Protein AF-A0A3P1SDM5-F1 (afdb_monomer)

Secondary structure (DSSP, 8-state):
-------HHHHHHHHHHHHHHHHHHH-TTS-GGG--HHHHHHHHT--HHHHHHH-SSHHHHHHHHHHHHHTTTT---SHHHHHHHHHHHHHHHGGGTTSHHHHHHHHHHHHHHHHHHHHHHHHH-HHHHHHHHHHHHGGG-S-HHHHHHHHHHHHHHHHHHHHHHHHHHHHHHHHHTEEEPTT--HHHHHHHHHHHHHHHHHHHHHHTTTS-TT--PEEE--TT-SS-EEE-HHHHHHHHHHHHSEEE-TT----HHHHHHHHHHHHHHHHHHTT--

Mean predicted aligned error: 7.25 Å

Radius of gyration: 22.57 Å; Cα contacts (8 Å, |Δi|>4): 261; chains: 1; bounding box: 50×49×62 Å

Foldseek 3Di:
DPDPDQDLVLVLVLLLVLLVVVCQVVFVVPDSVPRDSVVSCVNSVHDPVSSCVSPVDPVVNVLSNLLVLLLLPVLDDQLQVLLVVLLVVLVVLLVVLQDPQSLQQSVLVSLLSRLVSNLCSLLPPSSNVNNLVCVVCLVVDPDPVSSVSSVVSNVVNLLVQLLVQLVVLVVVCVLSQKAFDPPQHDSVSSSVLSNVLSVLSSVLSVCCVPDPLQPFWDFDQPDSHPDTDTDRNSSVVSSVSSVNGMDHNPPDDDDSVSSVVSSVVSVVSNVVVVVVD

pLDDT: mean 84.89, std 12.74, range [33.53, 97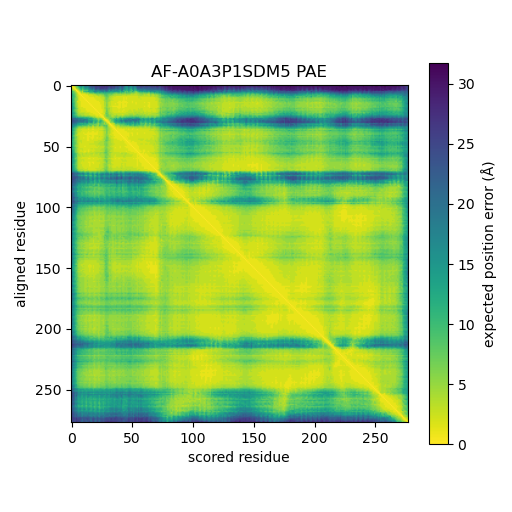.94]

InterPro domains:
  IPR001647 DNA-binding HTH domain, TetR-type [PS50977] (9-73)
  IPR009057 Homedomain-like superfamily [SSF46689] (3-66)

Structure (mmCIF, N/CA/C/O backbone):
data_AF-A0A3P1SDM5-F1
#
_entry.id   AF-A0A3P1SDM5-F1
#
loop_
_atom_site.group_PDB
_atom_site.id
_atom_site.type_symbol
_atom_site.label_atom_id
_atom_site.label_alt_id
_atom_site.label_comp_id
_atom_site.label_asym_id
_atom_site.label_entity_id
_atom_site.label_seq_id
_atom_site.pdbx_PDB_ins_code
_atom_site.Cartn_x
_atom_site.Cartn_y
_atom_site.Cartn_z
_atom_site.occupancy
_atom_site.B_iso_or_equiv
_atom_site.auth_seq_id
_atom_site.auth_comp_id
_atom_site.auth_asym_id
_atom_site.auth_atom_id
_atom_site.pdbx_PDB_model_num
ATOM 1 N N . MET A 1 1 ? 27.916 -29.324 -22.693 1.00 36.59 1 MET A N 1
ATOM 2 C CA . MET A 1 1 ? 26.477 -29.186 -22.376 1.00 36.59 1 MET A CA 1
ATOM 3 C C . MET A 1 1 ? 25.819 -28.360 -23.477 1.00 36.59 1 MET A C 1
ATOM 5 O O . MET A 1 1 ? 26.274 -27.237 -23.680 1.00 36.59 1 MET A O 1
ATOM 9 N N . PRO A 1 2 ? 24.839 -28.876 -24.241 1.00 40.41 2 PRO A N 1
ATOM 10 C CA . PRO A 1 2 ? 24.161 -28.087 -25.268 1.00 40.41 2 PRO A CA 1
ATOM 11 C C . PRO A 1 2 ? 23.313 -27.002 -24.593 1.00 40.41 2 PRO A C 1
ATOM 13 O O . PRO A 1 2 ? 22.484 -27.295 -23.736 1.00 40.41 2 PRO A O 1
ATOM 16 N N . ARG A 1 3 ? 23.560 -25.741 -24.949 1.00 47.59 3 ARG A N 1
ATOM 17 C CA . ARG A 1 3 ? 22.886 -24.564 -24.390 1.00 47.59 3 ARG A CA 1
ATOM 18 C C . ARG A 1 3 ? 21.412 -24.574 -24.822 1.00 47.59 3 ARG A C 1
ATOM 20 O O . ARG A 1 3 ? 21.120 -24.423 -26.006 1.00 47.59 3 ARG A O 1
ATOM 27 N N . GLN A 1 4 ? 20.503 -24.789 -23.869 1.00 52.44 4 GLN A N 1
ATOM 28 C CA . GLN A 1 4 ? 19.054 -24.823 -24.087 1.00 52.44 4 GLN A CA 1
ATOM 29 C C . GLN A 1 4 ? 18.595 -23.538 -24.796 1.00 52.44 4 GLN A C 1
ATOM 31 O O . GLN A 1 4 ? 18.988 -22.430 -24.422 1.00 52.44 4 GLN A O 1
ATOM 36 N N . ARG A 1 5 ? 17.810 -23.685 -25.871 1.00 60.91 5 ARG A N 1
ATOM 37 C CA . ARG A 1 5 ? 17.348 -22.565 -26.700 1.00 60.91 5 ARG A CA 1
ATOM 38 C C . ARG A 1 5 ? 16.298 -21.778 -25.913 1.00 60.91 5 ARG A C 1
ATOM 40 O O . ARG A 1 5 ? 15.148 -22.191 -25.830 1.00 60.91 5 ARG A O 1
ATOM 47 N N . ILE A 1 6 ? 16.730 -20.676 -25.307 1.00 70.88 6 ILE A N 1
ATOM 48 C CA . ILE A 1 6 ? 15.868 -19.705 -24.626 1.00 70.88 6 ILE A CA 1
ATOM 49 C C . ILE A 1 6 ? 14.792 -19.231 -25.621 1.00 70.88 6 ILE A C 1
ATOM 51 O O . ILE A 1 6 ? 15.125 -18.858 -26.750 1.00 70.88 6 ILE A O 1
ATOM 55 N N . ASN A 1 7 ? 13.516 -19.305 -25.229 1.00 82.94 7 ASN A N 1
ATOM 56 C CA . ASN A 1 7 ? 12.401 -18.826 -26.051 1.00 82.94 7 ASN A CA 1
ATOM 57 C C . ASN A 1 7 ? 12.262 -17.292 -25.948 1.00 82.94 7 ASN A C 1
ATOM 59 O O . ASN A 1 7 ? 12.924 -16.649 -25.131 1.00 82.94 7 ASN A O 1
ATOM 63 N N . ASP A 1 8 ? 11.430 -16.687 -26.795 1.00 82.94 8 ASP A N 1
ATOM 64 C CA . ASP A 1 8 ? 11.323 -15.221 -26.859 1.00 82.94 8 ASP A CA 1
ATOM 65 C C . ASP A 1 8 ? 10.763 -14.609 -25.567 1.00 82.94 8 ASP A C 1
ATOM 67 O O . ASP A 1 8 ? 11.255 -13.573 -25.131 1.00 82.94 8 ASP A O 1
ATOM 71 N N . ARG A 1 9 ? 9.833 -15.292 -24.888 1.00 85.88 9 ARG A N 1
ATOM 72 C CA . ARG A 1 9 ? 9.265 -14.845 -23.605 1.00 85.88 9 ARG A CA 1
ATOM 73 C C . ARG A 1 9 ? 10.291 -14.855 -22.469 1.00 85.88 9 ARG A C 1
ATOM 75 O O . ARG A 1 9 ? 10.329 -13.943 -21.655 1.00 85.88 9 ARG A O 1
ATOM 82 N N . GLU A 1 10 ? 11.134 -15.877 -22.425 1.00 88.56 10 GLU A N 1
ATOM 83 C CA . GLU A 1 10 ? 12.222 -15.986 -21.453 1.00 88.56 10 GLU A CA 1
ATOM 84 C C . GLU A 1 10 ? 13.333 -14.970 -21.755 1.00 88.56 10 GLU A C 1
ATOM 86 O O . GLU A 1 10 ? 13.923 -14.402 -20.839 1.00 88.56 10 GLU A O 1
ATOM 91 N N . THR A 1 11 ? 13.597 -14.690 -23.038 1.00 90.94 11 THR A N 1
ATOM 92 C CA . THR A 1 11 ? 14.500 -13.596 -23.436 1.00 90.94 11 THR A CA 1
ATOM 93 C C . THR A 1 11 ? 13.953 -12.259 -22.950 1.00 90.94 11 THR A C 1
ATOM 95 O O . THR A 1 11 ? 14.703 -11.464 -22.390 1.00 90.94 11 THR A O 1
ATOM 98 N N . GLU A 1 12 ? 12.651 -12.037 -23.140 1.00 91.69 12 GLU A N 1
ATOM 99 C CA . GLU A 1 12 ? 11.960 -10.829 -22.712 1.00 91.69 12 GLU A CA 1
ATOM 100 C C . GLU A 1 12 ? 12.064 -10.618 -21.206 1.00 91.69 12 GLU A C 1
ATOM 102 O O . GLU A 1 12 ? 12.585 -9.595 -20.764 1.00 91.69 12 GLU A O 1
ATOM 107 N N . ARG A 1 13 ? 11.673 -11.629 -20.425 1.00 91.56 13 ARG A N 1
ATOM 108 C CA . ARG A 1 13 ? 11.687 -11.544 -18.966 1.00 91.56 13 ARG A CA 1
ATOM 109 C C . ARG A 1 13 ? 13.083 -11.260 -18.412 1.00 91.56 13 ARG A C 1
ATOM 111 O O . ARG A 1 13 ? 13.247 -10.303 -17.667 1.00 91.56 13 ARG A O 1
ATOM 118 N N . ARG A 1 14 ? 14.103 -12.013 -18.843 1.00 93.06 14 ARG A N 1
ATOM 119 C CA . ARG A 1 14 ? 15.490 -11.821 -18.371 1.00 93.06 14 ARG A CA 1
ATOM 120 C C . ARG A 1 14 ? 16.046 -10.439 -18.681 1.00 93.06 14 ARG A C 1
ATOM 122 O O . ARG A 1 14 ? 16.818 -9.897 -17.899 1.00 93.06 14 ARG A O 1
ATOM 129 N N . MET A 1 15 ? 15.708 -9.899 -19.846 1.00 94.38 15 MET A N 1
ATOM 130 C CA . MET A 1 15 ? 16.168 -8.579 -20.268 1.00 94.38 15 MET A CA 1
ATOM 131 C C . MET A 1 15 ? 15.490 -7.464 -19.471 1.00 94.38 15 MET A C 1
ATOM 133 O O . MET A 1 15 ? 16.171 -6.524 -19.068 1.00 94.38 15 MET A O 1
ATOM 137 N N . LEU A 1 16 ? 14.184 -7.575 -19.212 1.00 91.81 16 LEU A N 1
ATOM 138 C CA . LEU A 1 16 ? 13.457 -6.614 -18.380 1.00 91.81 16 LEU A CA 1
ATOM 139 C C . LEU A 1 16 ? 13.929 -6.665 -16.920 1.00 91.81 16 LEU A C 1
ATOM 141 O O . LEU A 1 16 ? 14.248 -5.617 -16.362 1.00 91.81 16 LEU A O 1
ATOM 145 N N . ASP A 1 17 ? 14.078 -7.861 -16.343 1.00 89.38 17 ASP A N 1
ATOM 146 C CA . ASP A 1 17 ? 14.594 -8.041 -14.978 1.00 89.38 17 ASP A CA 1
ATOM 147 C C . ASP A 1 17 ? 15.995 -7.424 -14.832 1.00 89.38 17 ASP A C 1
ATOM 149 O O . ASP A 1 17 ? 16.222 -6.588 -13.958 1.00 89.38 17 ASP A O 1
ATOM 153 N N . ALA A 1 18 ? 16.909 -7.725 -15.761 1.00 91.62 18 ALA A N 1
ATOM 154 C CA . ALA A 1 18 ? 18.258 -7.163 -15.749 1.00 91.62 18 ALA A CA 1
ATOM 155 C C . ALA A 1 18 ? 18.275 -5.630 -15.900 1.00 91.62 18 ALA A C 1
ATOM 157 O O . ALA A 1 18 ? 19.112 -4.958 -15.298 1.00 91.62 18 ALA A O 1
ATOM 158 N N . ALA A 1 19 ? 17.378 -5.055 -16.706 1.00 89.19 19 ALA A N 1
ATOM 159 C CA . ALA A 1 19 ? 17.282 -3.604 -16.848 1.00 89.19 19 ALA A CA 1
ATOM 160 C C . ALA A 1 19 ? 16.773 -2.931 -15.569 1.00 89.19 19 ALA A C 1
ATOM 162 O O . ALA A 1 19 ? 17.289 -1.881 -15.186 1.00 89.19 19 ALA A O 1
ATOM 163 N N . ILE A 1 20 ? 15.800 -3.545 -14.896 1.00 84.62 20 ILE A N 1
ATOM 164 C CA . ILE A 1 20 ? 15.254 -3.060 -13.626 1.00 84.62 20 ILE A CA 1
ATOM 165 C C . ILE A 1 20 ? 16.306 -3.138 -12.520 1.00 84.62 20 ILE A C 1
ATOM 167 O O . ILE A 1 20 ? 16.457 -2.176 -11.770 1.00 84.62 20 ILE A O 1
ATOM 171 N N . GLU A 1 21 ? 17.072 -4.227 -12.444 1.00 84.94 21 GLU A N 1
ATOM 172 C CA . GLU A 1 21 ? 18.201 -4.359 -11.514 1.00 84.94 21 GLU A CA 1
ATOM 173 C C . GLU A 1 21 ? 19.244 -3.257 -11.738 1.00 84.94 21 GLU A C 1
ATOM 175 O O . GLU A 1 21 ? 19.643 -2.574 -10.796 1.00 84.94 21 GLU A O 1
ATOM 180 N N . ILE A 1 22 ? 19.638 -3.012 -12.993 1.00 85.88 22 ILE A N 1
ATOM 181 C CA . ILE A 1 22 ? 20.589 -1.942 -13.333 1.00 85.88 22 ILE A CA 1
ATOM 182 C C . ILE A 1 22 ? 20.034 -0.563 -12.944 1.00 85.88 22 ILE A C 1
ATOM 184 O O . ILE A 1 22 ? 20.773 0.280 -12.430 1.00 85.88 22 ILE A O 1
ATOM 188 N N . ALA A 1 23 ? 18.741 -0.317 -13.169 1.00 79.25 23 ALA A N 1
ATOM 189 C CA . ALA A 1 23 ? 18.092 0.937 -12.790 1.00 79.25 23 ALA A CA 1
ATOM 190 C C . ALA A 1 23 ? 18.041 1.129 -11.263 1.00 79.25 23 ALA A C 1
ATOM 192 O O . ALA A 1 23 ? 18.238 2.239 -10.769 1.00 79.25 23 ALA A O 1
ATOM 193 N N . GLN A 1 24 ? 17.838 0.047 -10.506 1.00 76.00 24 GLN A N 1
ATOM 194 C CA . GLN A 1 24 ? 17.886 0.057 -9.043 1.00 76.00 24 GLN A CA 1
ATOM 195 C C . GLN A 1 24 ? 19.300 0.336 -8.520 1.00 76.00 24 GLN A C 1
ATOM 197 O O . GLN A 1 24 ? 19.454 1.187 -7.646 1.00 76.00 24 GLN A O 1
ATOM 202 N N . GLU A 1 25 ? 20.328 -0.316 -9.080 1.00 78.06 25 GLU A N 1
ATOM 203 C CA . GLU A 1 25 ? 21.742 -0.121 -8.707 1.00 78.06 25 GLU A CA 1
ATOM 204 C C . GLU A 1 25 ? 22.201 1.334 -8.886 1.00 78.06 25 GLU A C 1
ATOM 206 O O . GLU A 1 25 ? 23.003 1.840 -8.102 1.00 78.06 25 GLU A O 1
ATOM 211 N N . ARG A 1 26 ? 21.702 2.014 -9.924 1.00 75.94 26 ARG A N 1
ATOM 212 C CA . ARG A 1 26 ? 22.113 3.383 -10.286 1.00 75.94 26 ARG A CA 1
ATOM 213 C C . ARG A 1 26 ? 21.209 4.472 -9.710 1.00 75.94 26 ARG A C 1
ATOM 215 O O . ARG A 1 26 ? 21.523 5.651 -9.848 1.00 75.94 26 ARG A O 1
ATOM 222 N N . GLY A 1 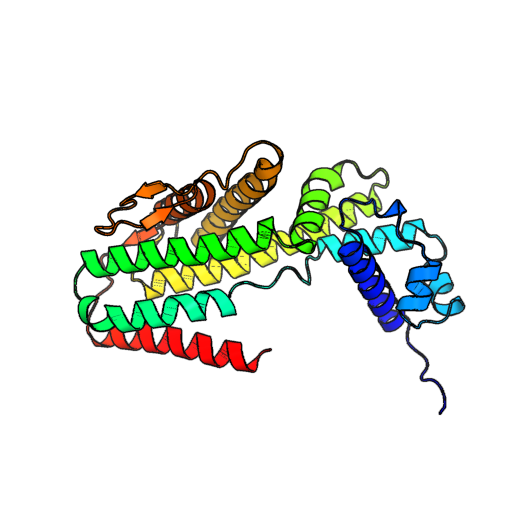27 ? 20.114 4.077 -9.061 1.00 65.44 27 GLY A N 1
ATOM 223 C CA . GLY A 1 27 ? 19.033 4.962 -8.656 1.00 65.44 27 GLY A CA 1
ATOM 224 C C . GLY A 1 27 ? 18.181 5.383 -9.855 1.00 65.44 27 GLY A C 1
ATOM 225 O O . GLY A 1 27 ? 18.671 5.994 -10.799 1.00 65.44 27 GLY A O 1
ATOM 226 N N . PHE A 1 28 ? 16.873 5.132 -9.785 1.00 61.53 28 PHE A N 1
ATOM 227 C CA . PHE A 1 28 ? 15.910 5.459 -10.849 1.00 61.53 28 PHE A CA 1
ATOM 228 C C . PHE A 1 28 ? 15.842 6.945 -11.240 1.00 61.53 28 PHE A C 1
ATOM 230 O O . PHE A 1 28 ? 15.263 7.281 -12.268 1.00 61.53 28 PHE A O 1
ATOM 237 N N . GLN A 1 29 ? 16.415 7.838 -10.428 1.00 52.84 29 GLN A N 1
ATOM 238 C CA . GLN A 1 29 ? 16.545 9.259 -10.760 1.00 52.84 29 GLN A CA 1
ATOM 239 C C . GLN A 1 29 ? 17.565 9.512 -11.881 1.00 52.84 29 GLN A C 1
ATOM 241 O O . GLN A 1 29 ? 17.456 10.513 -12.587 1.00 52.84 29 GLN A O 1
ATOM 246 N N . ALA A 1 30 ? 18.530 8.608 -12.082 1.00 49.88 30 ALA A N 1
ATOM 247 C CA . ALA A 1 30 ? 19.324 8.584 -13.297 1.00 49.88 30 ALA A CA 1
ATOM 248 C C . ALA A 1 30 ? 18.428 8.038 -14.418 1.00 49.88 30 ALA A C 1
ATOM 250 O O . ALA A 1 30 ? 18.066 6.864 -14.407 1.00 49.88 30 ALA A O 1
ATOM 251 N N . SER A 1 31 ? 18.024 8.920 -15.337 1.00 56.28 31 SER A N 1
ATOM 252 C CA . SER A 1 31 ? 17.134 8.634 -16.472 1.00 56.28 31 SER A CA 1
ATOM 253 C C . SER A 1 31 ? 17.392 7.256 -17.103 1.00 56.28 31 SER A C 1
ATOM 255 O O . SER A 1 31 ? 18.543 6.829 -17.235 1.00 56.28 31 SER A O 1
ATOM 257 N N . LEU A 1 32 ? 16.330 6.587 -17.576 1.00 64.81 32 LEU A N 1
ATOM 258 C CA . LEU A 1 32 ? 16.411 5.357 -18.385 1.00 64.81 32 LEU A CA 1
ATOM 259 C C . LEU A 1 32 ? 17.384 5.494 -19.577 1.00 64.81 32 LEU A C 1
ATOM 261 O O . LEU A 1 32 ? 17.910 4.496 -20.071 1.00 64.81 32 LEU A O 1
ATOM 265 N N . GLU A 1 33 ? 17.694 6.726 -19.991 1.00 62.28 33 GLU A N 1
ATOM 266 C CA . GLU A 1 33 ? 18.767 7.077 -20.930 1.00 62.28 33 GLU A CA 1
ATOM 267 C C . GLU A 1 33 ? 20.132 6.454 -20.578 1.00 62.28 33 GLU A C 1
ATOM 269 O O . GLU A 1 33 ? 20.901 6.102 -21.478 1.00 62.28 33 GLU A O 1
ATOM 274 N N . GLY A 1 34 ? 20.418 6.254 -19.287 1.00 67.56 34 GLY A N 1
ATOM 275 C CA . GLY A 1 34 ? 21.647 5.640 -18.782 1.00 67.56 34 GLY A CA 1
ATOM 276 C C . GLY A 1 34 ? 21.698 4.112 -18.891 1.00 67.56 34 GLY A C 1
ATOM 277 O O . GLY A 1 34 ? 22.760 3.524 -18.668 1.00 67.56 34 GLY A O 1
ATOM 278 N N . ILE A 1 35 ? 20.590 3.446 -19.236 1.00 81.88 35 ILE A N 1
ATOM 279 C CA . ILE A 1 35 ? 20.571 1.994 -19.458 1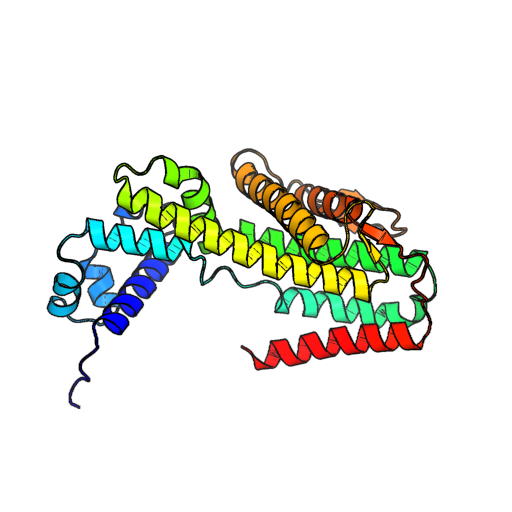.00 81.88 35 ILE A CA 1
ATOM 280 C C . ILE A 1 35 ? 21.117 1.706 -20.858 1.00 81.88 35 ILE A C 1
ATOM 282 O O . ILE A 1 35 ? 20.529 2.080 -21.875 1.00 81.88 35 ILE A O 1
ATOM 286 N N . VAL A 1 36 ? 22.255 1.019 -20.927 1.00 88.31 36 VAL A N 1
ATOM 287 C CA . VAL A 1 36 ? 22.891 0.645 -22.194 1.00 88.31 36 VAL A CA 1
ATOM 288 C C . VAL A 1 36 ? 22.383 -0.732 -22.622 1.00 88.31 36 VAL A C 1
ATOM 290 O O . VAL A 1 36 ? 22.604 -1.714 -21.921 1.00 88.31 36 VAL A O 1
ATOM 293 N N . PHE A 1 37 ? 21.735 -0.829 -23.788 1.00 90.94 37 PHE A N 1
ATOM 294 C CA . PHE A 1 37 ? 21.109 -2.073 -24.270 1.00 90.94 37 PHE A CA 1
ATOM 295 C C . PHE A 1 37 ? 22.063 -3.280 -24.243 1.00 90.94 37 PHE A C 1
ATOM 297 O O . PHE A 1 37 ? 21.740 -4.327 -23.689 1.00 90.94 37 PHE A O 1
ATOM 304 N N . ASP A 1 38 ? 23.281 -3.112 -24.760 1.00 91.81 38 ASP A N 1
ATOM 305 C CA . ASP A 1 38 ? 24.304 -4.163 -24.786 1.00 91.81 38 ASP A CA 1
ATOM 306 C C . ASP A 1 38 ? 24.789 -4.586 -23.387 1.00 91.81 38 ASP A C 1
ATOM 308 O O . ASP A 1 38 ? 25.178 -5.741 -23.183 1.00 91.81 38 ASP A O 1
ATOM 312 N N . GLU A 1 39 ? 24.755 -3.677 -22.409 1.00 93.00 39 GLU A N 1
ATOM 313 C CA . GLU A 1 39 ? 25.045 -4.013 -21.017 1.00 93.00 39 GLU A CA 1
ATOM 314 C C . GLU A 1 39 ? 23.955 -4.921 -20.445 1.00 93.00 39 GLU A C 1
ATOM 316 O O . GLU A 1 39 ? 24.278 -5.935 -19.820 1.00 93.00 39 GLU A O 1
ATOM 321 N N . VAL A 1 40 ? 22.685 -4.601 -20.717 1.00 93.75 40 VAL A N 1
ATOM 322 C CA . VAL A 1 40 ? 21.549 -5.435 -20.313 1.00 93.75 40 VAL A CA 1
ATOM 323 C C . VAL A 1 40 ? 21.644 -6.813 -20.959 1.00 93.75 40 VAL A C 1
ATOM 325 O O . VAL A 1 40 ? 21.524 -7.810 -20.256 1.00 93.75 40 VAL A O 1
ATOM 328 N N . VAL A 1 41 ? 21.959 -6.902 -22.259 1.00 94.00 41 VAL A N 1
ATOM 329 C CA . VAL A 1 41 ? 22.155 -8.190 -22.955 1.00 94.00 41 VAL A CA 1
ATOM 330 C C . VAL A 1 41 ? 23.193 -9.058 -22.245 1.00 94.00 41 VAL A C 1
ATOM 332 O O . VAL A 1 41 ? 22.967 -10.252 -22.027 1.00 94.00 41 VAL A O 1
ATOM 335 N N . ARG A 1 42 ? 24.325 -8.460 -21.854 1.00 94.19 42 ARG A N 1
ATOM 336 C CA . ARG A 1 42 ? 25.382 -9.157 -21.114 1.00 94.19 42 ARG A CA 1
ATOM 337 C C . ARG A 1 42 ? 24.895 -9.607 -19.734 1.00 94.19 42 ARG A C 1
ATOM 339 O O . ARG A 1 42 ? 25.166 -10.744 -19.359 1.00 94.19 42 ARG A O 1
ATOM 346 N N . ARG A 1 43 ? 24.193 -8.739 -18.998 1.00 94.38 43 ARG A N 1
ATOM 347 C CA . ARG A 1 43 ? 23.665 -9.022 -17.652 1.00 94.38 43 ARG A CA 1
ATOM 348 C C . ARG A 1 43 ? 22.606 -10.130 -17.677 1.00 94.38 43 ARG A C 1
ATOM 350 O O . ARG A 1 43 ? 22.708 -11.079 -16.912 1.00 94.38 43 ARG A O 1
ATOM 357 N N . ALA A 1 44 ? 21.669 -10.061 -18.617 1.00 94.19 44 ALA A N 1
ATOM 358 C CA . ALA A 1 44 ? 20.594 -11.032 -18.815 1.00 94.19 44 ALA A CA 1
ATOM 359 C C . ALA A 1 44 ? 21.088 -12.409 -19.309 1.00 94.19 44 ALA A C 1
ATOM 361 O O . ALA A 1 44 ? 20.333 -13.386 -19.328 1.00 94.19 44 ALA A O 1
ATOM 362 N N . GLY A 1 45 ? 22.344 -12.507 -19.764 1.00 93.69 45 GLY A N 1
ATOM 363 C CA . GLY A 1 45 ? 22.937 -13.749 -20.270 1.00 93.69 45 GLY A CA 1
ATOM 364 C C . GLY A 1 45 ? 22.326 -14.249 -21.587 1.00 93.69 45 GLY A C 1
ATOM 365 O O . GLY A 1 45 ? 22.518 -15.413 -21.967 1.00 93.69 45 GLY A O 1
ATOM 366 N N . VAL A 1 46 ? 21.590 -13.394 -22.303 1.00 94.06 46 VAL A N 1
ATOM 367 C CA . VAL A 1 46 ? 20.918 -13.734 -23.566 1.00 94.06 46 VAL A CA 1
ATOM 368 C C . VAL A 1 46 ? 21.838 -13.505 -24.770 1.00 94.06 46 VAL A C 1
ATOM 370 O O . VAL A 1 46 ? 22.875 -12.852 -24.678 1.00 94.06 46 VAL A O 1
ATOM 373 N N . SER A 1 47 ? 21.496 -14.083 -25.926 1.00 92.69 47 SER A N 1
ATOM 374 C CA . SER A 1 47 ? 22.263 -13.825 -27.153 1.00 92.69 47 SER A CA 1
ATOM 375 C C . SER A 1 47 ? 21.894 -12.459 -27.740 1.00 92.69 47 SER A C 1
ATOM 377 O O . SER A 1 47 ? 20.714 -12.106 -27.762 1.00 92.69 47 SER A O 1
ATOM 379 N N . ARG A 1 48 ? 22.878 -11.722 -28.282 1.00 92.69 48 ARG A N 1
ATOM 380 C CA . ARG A 1 48 ? 22.623 -10.464 -29.011 1.00 92.69 48 ARG A CA 1
ATOM 381 C C . ARG A 1 48 ? 21.592 -10.662 -30.121 1.00 92.69 48 ARG A C 1
ATOM 383 O O . ARG A 1 48 ? 20.661 -9.879 -30.230 1.00 92.69 48 ARG A O 1
ATOM 390 N N . THR A 1 49 ? 21.703 -11.740 -30.897 1.00 92.00 49 THR A N 1
ATOM 391 C CA . THR A 1 49 ? 20.758 -12.046 -31.982 1.00 92.00 49 THR A CA 1
ATOM 392 C C . THR A 1 49 ? 19.322 -12.200 -31.480 1.00 92.00 49 THR A C 1
ATOM 394 O O . THR A 1 49 ? 18.408 -11.676 -32.106 1.00 92.00 49 THR A O 1
ATOM 397 N N . SER A 1 50 ? 19.106 -12.877 -30.347 1.00 91.06 50 SER A N 1
ATOM 398 C CA . SER A 1 50 ? 17.772 -12.992 -29.736 1.00 91.06 50 SER A CA 1
ATOM 399 C C . SER A 1 50 ? 17.249 -11.634 -29.261 1.00 91.06 50 SER A C 1
ATOM 401 O O . SER A 1 50 ? 16.088 -11.318 -29.504 1.00 91.06 50 SER A O 1
ATOM 403 N N . ALA A 1 51 ? 18.105 -10.824 -28.630 1.00 92.25 51 ALA A N 1
ATOM 404 C CA . ALA A 1 51 ? 17.734 -9.506 -28.119 1.00 92.25 51 ALA A CA 1
ATOM 405 C C . ALA A 1 51 ? 17.361 -8.527 -29.247 1.00 92.25 51 ALA A C 1
ATOM 407 O O . ALA A 1 51 ? 16.266 -7.977 -29.224 1.00 92.25 51 ALA A O 1
ATOM 408 N N . TYR A 1 52 ? 18.204 -8.379 -30.276 1.00 93.12 52 TYR A N 1
ATOM 409 C CA . TYR A 1 52 ? 17.923 -7.506 -31.428 1.00 93.12 52 TYR A CA 1
ATOM 410 C C . TYR A 1 52 ? 16.758 -8.008 -32.294 1.00 93.12 52 TYR A C 1
ATOM 412 O O . TYR A 1 52 ? 16.107 -7.216 -32.967 1.00 93.12 52 TYR A O 1
ATOM 420 N N . ARG A 1 53 ? 16.453 -9.315 -32.274 1.00 92.00 53 ARG A N 1
ATOM 421 C CA . ARG A 1 53 ? 15.236 -9.839 -32.910 1.00 92.00 53 ARG A CA 1
ATOM 422 C C . ARG A 1 53 ? 13.974 -9.406 -32.161 1.00 92.00 53 ARG A C 1
ATOM 424 O O . ARG A 1 53 ? 12.986 -9.082 -32.811 1.00 92.00 53 ARG A O 1
ATOM 431 N N . ARG A 1 54 ? 13.989 -9.429 -30.821 1.00 92.62 54 ARG A N 1
ATOM 432 C CA . ARG A 1 54 ? 12.839 -9.026 -29.989 1.00 92.62 54 ARG A CA 1
ATOM 433 C C . ARG A 1 54 ? 12.648 -7.509 -29.966 1.00 92.62 54 ARG A C 1
ATOM 435 O O . ARG A 1 54 ? 11.505 -7.059 -30.028 1.00 92.62 54 ARG A O 1
ATOM 442 N N . TRP A 1 55 ? 13.746 -6.756 -29.912 1.00 94.75 55 TRP A N 1
ATOM 443 C CA . TRP A 1 55 ? 13.764 -5.294 -29.962 1.00 94.75 55 TRP A CA 1
ATOM 444 C C . TRP A 1 55 ? 14.688 -4.813 -31.082 1.00 94.75 55 TRP A C 1
ATOM 446 O O . TRP A 1 55 ? 15.878 -4.586 -30.855 1.00 94.75 55 TRP A O 1
ATOM 456 N N . PRO A 1 56 ? 14.146 -4.642 -32.301 1.00 90.56 56 PRO A N 1
ATOM 457 C CA . PRO A 1 56 ? 14.905 -4.098 -33.426 1.00 90.56 56 PRO A CA 1
ATOM 458 C C . PRO A 1 56 ? 15.355 -2.648 -33.210 1.00 90.56 56 PRO A C 1
ATOM 460 O O . PRO A 1 56 ? 16.327 -2.211 -33.819 1.00 90.56 56 PRO A O 1
ATOM 463 N N . ALA A 1 57 ? 14.650 -1.913 -32.346 1.00 89.75 57 ALA A N 1
ATOM 464 C CA . ALA A 1 57 ? 14.922 -0.525 -31.996 1.00 89.75 57 ALA A CA 1
ATOM 465 C C . ALA A 1 57 ? 15.000 -0.363 -30.471 1.00 89.75 57 ALA A C 1
ATOM 467 O O . ALA A 1 57 ? 14.275 -1.030 -29.724 1.00 89.75 57 ALA A O 1
ATOM 468 N N . ARG A 1 58 ? 15.878 0.533 -30.007 1.00 86.88 58 ARG A N 1
ATOM 469 C CA . ARG A 1 58 ? 16.154 0.746 -28.576 1.00 86.88 58 ARG A CA 1
ATOM 470 C C . ARG A 1 58 ? 14.938 1.336 -27.857 1.00 86.88 58 ARG A C 1
ATOM 472 O O . ARG A 1 58 ? 14.675 1.007 -26.708 1.00 86.88 58 ARG A O 1
ATOM 479 N N . GLU A 1 59 ? 14.171 2.159 -28.553 1.00 87.25 59 GLU A N 1
ATOM 480 C CA . GLU A 1 59 ? 12.970 2.841 -28.074 1.00 87.25 59 GLU A CA 1
ATOM 481 C C . GLU A 1 59 ? 11.868 1.842 -27.703 1.00 87.25 59 GLU A C 1
ATOM 483 O O . GLU A 1 59 ? 11.182 2.026 -26.701 1.00 87.25 59 GLU A O 1
ATOM 488 N N . LEU A 1 60 ? 11.750 0.739 -28.452 1.00 90.50 60 LEU A N 1
ATOM 489 C CA . LEU A 1 60 ? 10.797 -0.333 -28.151 1.00 90.50 60 LEU A CA 1
ATOM 490 C C . LEU A 1 60 ? 11.152 -1.037 -26.838 1.00 90.50 60 LEU A C 1
ATOM 492 O O . LEU A 1 60 ? 10.276 -1.322 -26.028 1.00 90.50 60 LEU A O 1
ATOM 496 N N . PHE A 1 61 ? 12.446 -1.275 -26.610 1.00 91.75 61 PHE A N 1
ATOM 497 C CA . PHE A 1 61 ? 12.926 -1.849 -25.357 1.00 91.75 61 PHE A CA 1
ATOM 498 C C . PHE A 1 61 ? 12.662 -0.915 -24.173 1.00 91.75 61 PHE A C 1
ATOM 500 O O . PHE A 1 61 ? 12.199 -1.358 -23.125 1.00 91.75 61 PHE A O 1
ATOM 507 N N . TYR A 1 62 ? 12.885 0.388 -24.352 1.00 89.19 62 TYR A N 1
ATOM 508 C CA . TYR A 1 62 ? 12.547 1.379 -23.334 1.00 89.19 62 TYR A CA 1
ATOM 509 C C . TYR A 1 62 ? 11.061 1.456 -23.027 1.00 89.19 62 TYR A C 1
ATOM 511 O O . TYR A 1 62 ? 10.690 1.555 -21.858 1.00 89.19 62 TYR A O 1
ATOM 519 N N . GLY A 1 63 ? 10.218 1.381 -24.055 1.00 90.44 63 GLY A N 1
ATOM 520 C CA . GLY A 1 63 ? 8.776 1.316 -23.877 1.00 90.44 63 GLY A CA 1
ATOM 521 C C . GLY A 1 63 ? 8.361 0.119 -23.022 1.00 90.44 63 GLY A C 1
ATOM 522 O O . GLY A 1 63 ? 7.573 0.275 -22.092 1.00 90.44 63 GLY A O 1
ATOM 523 N N . ASP A 1 64 ? 8.947 -1.052 -23.271 1.00 92.00 64 ASP A N 1
ATOM 524 C CA . ASP A 1 64 ? 8.656 -2.260 -22.495 1.00 92.00 64 ASP A CA 1
ATOM 525 C C . ASP A 1 64 ? 9.180 -2.166 -21.046 1.00 92.00 64 ASP A C 1
ATOM 527 O O . ASP A 1 64 ? 8.490 -2.611 -20.130 1.00 92.00 64 ASP A O 1
ATOM 531 N N . ILE A 1 65 ? 10.323 -1.508 -20.797 1.00 89.56 65 ILE A N 1
ATOM 532 C CA . ILE A 1 65 ? 10.786 -1.212 -19.425 1.00 89.56 65 ILE A CA 1
ATOM 533 C C . ILE A 1 65 ? 9.782 -0.317 -18.689 1.00 89.56 65 ILE A C 1
ATOM 535 O O . ILE A 1 65 ? 9.455 -0.586 -17.536 1.00 89.56 65 ILE A O 1
ATOM 539 N N . LEU A 1 66 ? 9.284 0.744 -19.332 1.00 89.94 66 LEU A N 1
ATOM 540 C CA . LEU A 1 66 ? 8.300 1.645 -18.722 1.00 89.94 66 LEU A CA 1
ATOM 541 C C . LEU A 1 66 ? 7.007 0.907 -18.365 1.00 89.94 66 LEU A C 1
ATOM 543 O O . LEU A 1 66 ? 6.457 1.120 -17.287 1.00 89.94 66 LEU A O 1
ATOM 547 N N . VAL A 1 67 ? 6.541 0.015 -19.240 1.00 92.06 67 VAL A N 1
ATOM 548 C CA . VAL A 1 67 ? 5.363 -0.821 -18.973 1.00 92.06 67 VAL A CA 1
ATOM 549 C C . VAL A 1 67 ? 5.622 -1.791 -17.813 1.00 92.06 67 VAL A C 1
ATOM 551 O O . VAL A 1 67 ? 4.781 -1.908 -16.926 1.00 92.06 67 VAL A O 1
ATOM 554 N N . GLU A 1 68 ? 6.792 -2.429 -17.749 1.00 88.88 68 GLU A N 1
ATOM 555 C CA . GLU A 1 68 ? 7.134 -3.330 -16.638 1.00 88.88 68 GLU A CA 1
ATOM 556 C C . GLU A 1 68 ? 7.243 -2.580 -15.299 1.00 88.88 68 GLU A C 1
ATOM 558 O O . GLU A 1 68 ? 6.745 -3.054 -14.277 1.00 88.88 68 GLU A O 1
ATOM 563 N N . LEU A 1 69 ? 7.813 -1.371 -15.292 1.00 86.25 69 LEU A N 1
ATOM 564 C CA . LEU A 1 69 ? 7.829 -0.513 -14.103 1.00 86.25 69 LEU A CA 1
ATOM 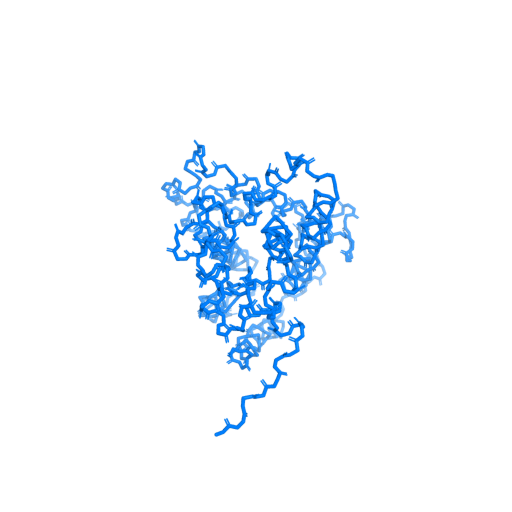565 C C . LEU A 1 69 ? 6.412 -0.106 -13.678 1.00 86.25 69 LEU A C 1
ATOM 567 O O . LEU A 1 69 ? 6.107 -0.104 -12.484 1.00 86.25 69 LEU A O 1
ATOM 571 N N . ALA A 1 70 ? 5.530 0.182 -14.639 1.00 89.56 70 ALA A N 1
ATOM 572 C CA . ALA A 1 70 ? 4.128 0.497 -14.377 1.00 89.56 70 ALA A CA 1
ATOM 573 C C . ALA A 1 70 ? 3.342 -0.686 -13.791 1.00 89.56 70 ALA A C 1
ATOM 575 O O . ALA A 1 70 ? 2.407 -0.466 -13.021 1.00 89.56 70 ALA A O 1
ATOM 576 N N . HIS A 1 71 ? 3.729 -1.929 -14.093 1.00 86.50 71 HIS A N 1
ATOM 577 C CA . HIS A 1 71 ? 3.131 -3.121 -13.486 1.00 86.50 71 HIS A CA 1
ATOM 578 C C . HIS A 1 71 ? 3.468 -3.291 -11.999 1.00 86.50 71 HIS A C 1
ATOM 580 O O . HIS A 1 71 ? 2.811 -4.076 -11.315 1.00 86.50 71 HIS A O 1
ATOM 586 N N . GLY A 1 72 ? 4.468 -2.570 -11.476 1.00 72.62 72 GLY A N 1
ATOM 587 C CA . GLY A 1 72 ? 4.741 -2.519 -10.039 1.00 72.62 72 GLY A CA 1
ATOM 588 C C . GLY A 1 72 ? 4.973 -3.895 -9.402 1.00 72.62 72 GLY A C 1
ATOM 589 O O . GLY A 1 72 ? 4.701 -4.085 -8.216 1.00 72.62 72 GLY A O 1
ATOM 590 N N . THR A 1 73 ? 5.443 -4.874 -10.181 1.00 58.84 73 THR A N 1
ATOM 591 C CA . THR A 1 73 ? 5.459 -6.303 -9.823 1.00 58.84 73 THR A CA 1
ATOM 592 C C . THR A 1 73 ? 6.292 -6.610 -8.572 1.00 58.84 73 THR A C 1
ATOM 594 O O . THR A 1 73 ? 6.000 -7.575 -7.866 1.00 58.84 73 THR A O 1
ATOM 597 N N . ALA A 1 74 ? 7.249 -5.739 -8.236 1.00 55.31 74 ALA A N 1
ATOM 598 C CA . ALA A 1 74 ? 8.121 -5.829 -7.064 1.00 55.31 74 ALA A CA 1
ATOM 599 C C . ALA A 1 74 ? 7.713 -4.928 -5.874 1.00 55.31 74 ALA A C 1
ATOM 601 O O . ALA A 1 74 ? 8.430 -4.881 -4.881 1.00 55.31 74 ALA A O 1
ATOM 602 N N . LEU A 1 75 ? 6.582 -4.211 -5.929 1.00 61.78 75 LEU A N 1
ATOM 603 C CA . LEU A 1 75 ? 6.167 -3.260 -4.876 1.00 61.78 75 LEU A CA 1
ATOM 604 C C . LEU A 1 75 ? 5.608 -3.925 -3.599 1.00 61.78 75 LEU A C 1
ATOM 606 O O . LEU A 1 75 ? 5.045 -3.244 -2.742 1.00 61.78 75 LEU A O 1
ATOM 610 N N . ARG A 1 76 ? 5.741 -5.249 -3.455 1.00 58.50 76 ARG A N 1
ATOM 611 C CA . ARG A 1 76 ? 5.275 -6.000 -2.280 1.00 58.50 76 ARG A CA 1
ATOM 612 C C . ARG A 1 76 ? 6.371 -6.027 -1.218 1.00 58.50 76 ARG A C 1
ATOM 614 O O . ARG A 1 76 ? 7.464 -6.499 -1.504 1.00 58.50 76 ARG A O 1
ATOM 621 N N . GLY A 1 77 ? 6.085 -5.578 0.002 1.00 56.44 77 GLY A N 1
ATOM 622 C CA . GLY A 1 77 ? 7.048 -5.744 1.092 1.00 56.44 77 GLY A CA 1
ATOM 623 C C . GLY A 1 77 ? 6.802 -4.870 2.311 1.00 56.44 77 GLY A C 1
ATOM 624 O O . GLY A 1 77 ? 7.503 -3.889 2.503 1.00 56.44 77 GLY A O 1
ATOM 625 N N . SER A 1 78 ? 5.865 -5.255 3.172 1.00 58.22 78 SER A N 1
ATOM 626 C CA . SER A 1 78 ? 5.778 -4.726 4.548 1.00 58.22 78 SER A CA 1
ATOM 627 C C . SER A 1 78 ? 5.111 -5.710 5.515 1.00 58.22 78 SER A C 1
ATOM 629 O O . SER A 1 78 ? 5.433 -5.710 6.702 1.00 58.22 78 SER A O 1
ATOM 631 N N . GLU A 1 79 ? 4.247 -6.585 4.994 1.00 60.34 79 GLU A N 1
ATOM 632 C CA . GLU A 1 79 ? 3.347 -7.465 5.751 1.00 60.34 79 GLU A CA 1
ATOM 633 C C . GLU A 1 79 ? 4.064 -8.323 6.814 1.00 60.34 79 GLU A C 1
ATOM 635 O O . GLU A 1 79 ? 3.645 -8.344 7.971 1.00 60.34 79 GLU A O 1
ATOM 640 N N . GLU A 1 80 ? 5.183 -8.971 6.472 1.00 60.16 80 GLU A N 1
ATOM 641 C CA . GLU A 1 80 ? 5.907 -9.858 7.398 1.00 60.16 80 GLU A CA 1
ATOM 642 C C . GLU A 1 80 ? 6.557 -9.090 8.565 1.00 60.16 80 GLU A C 1
ATOM 644 O O . GLU A 1 80 ? 6.401 -9.455 9.731 1.00 60.16 80 GLU A O 1
ATOM 649 N N . ASN A 1 81 ? 7.219 -7.963 8.282 1.00 66.38 81 ASN A N 1
ATOM 650 C CA . ASN A 1 81 ? 7.892 -7.153 9.304 1.00 66.38 81 ASN A CA 1
ATOM 651 C C . ASN A 1 81 ? 6.885 -6.484 10.261 1.00 66.38 81 ASN A C 1
ATOM 653 O O . ASN A 1 81 ? 7.122 -6.409 11.466 1.00 66.38 81 ASN A O 1
ATOM 657 N N . VAL A 1 82 ? 5.731 -6.048 9.747 1.00 75.94 82 VAL A N 1
ATOM 658 C CA . VAL A 1 82 ? 4.666 -5.452 10.569 1.00 75.94 82 VAL A CA 1
ATOM 659 C C . VAL A 1 82 ? 4.113 -6.463 11.566 1.00 75.94 82 VAL A C 1
ATOM 661 O O . VAL A 1 82 ? 4.029 -6.170 12.759 1.00 75.94 82 VAL A O 1
ATOM 664 N N . LEU A 1 83 ? 3.780 -7.674 11.117 1.00 73.19 83 LEU A N 1
ATOM 665 C CA . LEU A 1 83 ? 3.211 -8.689 12.002 1.00 73.19 83 LEU A CA 1
ATOM 666 C C . LEU A 1 83 ? 4.196 -9.116 13.102 1.00 73.19 83 LEU A C 1
ATOM 668 O O . LEU A 1 83 ? 3.780 -9.291 14.250 1.00 73.19 83 LEU A O 1
ATOM 672 N N . HIS A 1 84 ? 5.497 -9.203 12.800 1.00 76.88 84 HIS A N 1
ATOM 673 C CA . HIS A 1 84 ? 6.529 -9.468 13.809 1.00 76.88 84 HIS A CA 1
ATOM 674 C C . HIS A 1 84 ? 6.575 -8.416 14.927 1.00 76.88 84 HIS A C 1
ATOM 676 O O . HIS A 1 84 ? 6.871 -8.763 16.071 1.00 76.88 84 HIS A O 1
ATOM 682 N N . GLN A 1 85 ? 6.261 -7.152 14.625 1.00 81.38 85 GLN A N 1
ATOM 683 C CA . GLN A 1 85 ? 6.191 -6.082 15.626 1.00 81.38 85 GLN A CA 1
ATOM 684 C C . GLN A 1 85 ? 4.869 -6.097 16.405 1.00 81.38 85 GLN A C 1
ATOM 686 O O . GLN A 1 85 ? 4.859 -5.850 17.609 1.00 81.38 85 GLN A O 1
ATOM 691 N N . LEU A 1 86 ? 3.753 -6.408 15.740 1.00 83.81 86 LEU A N 1
ATOM 692 C CA . LEU A 1 86 ? 2.420 -6.323 16.340 1.00 83.81 86 LEU A CA 1
ATOM 693 C C . LEU A 1 86 ? 2.068 -7.496 17.254 1.00 83.81 86 LEU A C 1
ATOM 695 O O . LEU A 1 86 ? 1.395 -7.299 18.265 1.00 83.81 86 LEU A O 1
ATOM 699 N N . VAL A 1 87 ? 2.490 -8.718 16.925 1.00 82.12 87 VAL A N 1
ATOM 700 C CA . VAL A 1 87 ? 2.074 -9.907 17.687 1.00 82.12 87 VAL A CA 1
ATOM 701 C C . VAL A 1 87 ? 2.538 -9.898 19.147 1.00 82.12 87 VAL A C 1
ATOM 703 O O . VAL A 1 87 ? 1.710 -10.205 20.010 1.00 82.12 87 VAL A O 1
ATOM 706 N N . PRO A 1 88 ? 3.779 -9.499 19.486 1.00 85.00 88 PRO A N 1
ATOM 707 C CA . PRO A 1 88 ? 4.176 -9.337 20.883 1.00 85.00 88 PRO A CA 1
ATOM 708 C C . PRO A 1 88 ? 3.277 -8.352 21.648 1.00 85.00 88 PRO A C 1
ATOM 710 O O . PRO A 1 88 ? 2.828 -8.670 22.748 1.00 85.00 88 PRO A O 1
ATOM 713 N N . ILE A 1 89 ? 2.941 -7.209 21.033 1.00 86.56 89 ILE A N 1
ATOM 714 C CA . ILE A 1 89 ? 2.086 -6.163 21.624 1.00 86.56 89 ILE A CA 1
ATOM 715 C C . ILE A 1 89 ? 0.669 -6.696 21.870 1.00 86.56 89 ILE A C 1
ATOM 717 O O . ILE A 1 89 ? 0.090 -6.495 22.938 1.00 86.56 89 ILE A O 1
ATOM 721 N N . ILE A 1 90 ? 0.110 -7.407 20.889 1.00 84.06 90 ILE A N 1
ATOM 722 C CA . ILE A 1 90 ? -1.214 -8.028 20.992 1.00 84.06 90 ILE A CA 1
ATOM 723 C C . ILE A 1 90 ? -1.236 -9.072 22.113 1.00 84.06 90 ILE A C 1
ATOM 725 O O . ILE A 1 90 ? -2.172 -9.093 22.912 1.00 84.06 90 ILE A O 1
ATOM 729 N N . ARG A 1 91 ? -0.203 -9.919 22.204 1.00 82.31 91 ARG A N 1
ATOM 730 C CA . ARG A 1 91 ? -0.110 -10.972 23.222 1.00 82.31 91 ARG A CA 1
ATOM 731 C C . ARG A 1 91 ? -0.030 -10.397 24.632 1.00 82.31 91 ARG A C 1
ATOM 733 O O . ARG A 1 91 ? -0.710 -10.897 25.522 1.00 82.31 91 ARG A O 1
ATOM 740 N N . GLU A 1 92 ? 0.766 -9.351 24.828 1.00 86.12 92 GLU A N 1
ATOM 741 C CA . GLU A 1 92 ? 0.885 -8.667 26.120 1.00 86.12 92 GLU A CA 1
ATOM 742 C C . GLU A 1 92 ? -0.459 -8.077 26.576 1.00 86.12 92 GLU A C 1
ATOM 744 O O . GLU A 1 92 ? -0.817 -8.152 27.750 1.00 86.12 92 GLU A O 1
ATOM 749 N N . ARG A 1 93 ? -1.244 -7.551 25.630 1.00 85.06 93 ARG A N 1
ATOM 750 C CA . ARG A 1 93 ? -2.518 -6.867 25.901 1.00 85.06 93 ARG A CA 1
ATOM 751 C C . ARG A 1 93 ? -3.736 -7.783 25.886 1.00 85.06 93 ARG A C 1
ATOM 753 O O . ARG A 1 93 ? -4.819 -7.356 26.272 1.00 85.06 93 ARG A O 1
ATOM 760 N N . ALA A 1 94 ? -3.581 -9.044 25.487 1.00 79.69 94 ALA A N 1
ATOM 761 C CA . ALA A 1 94 ? -4.667 -10.009 25.314 1.00 79.69 94 ALA A CA 1
ATOM 762 C C . ALA A 1 94 ? -5.644 -10.058 26.501 1.00 79.69 94 ALA A C 1
ATOM 764 O O . ALA A 1 94 ? -6.860 -10.056 26.317 1.00 79.69 94 ALA A O 1
ATOM 765 N N . ALA A 1 95 ? -5.117 -10.063 27.728 1.00 76.94 95 ALA A N 1
ATOM 766 C CA . ALA A 1 95 ? -5.924 -10.162 28.940 1.00 76.94 95 ALA A CA 1
ATOM 767 C C . ALA A 1 95 ? -6.767 -8.904 29.235 1.00 76.94 95 ALA A C 1
ATOM 769 O O . ALA A 1 95 ? -7.771 -9.015 29.936 1.00 76.94 95 ALA A O 1
ATOM 770 N N . SER A 1 96 ? -6.388 -7.730 28.713 1.00 80.38 96 SER A N 1
ATOM 771 C CA . SER A 1 96 ? -7.064 -6.451 28.977 1.00 80.38 96 SER A CA 1
ATOM 772 C C . SER A 1 96 ? -8.051 -6.030 27.880 1.00 80.38 96 SER A C 1
ATOM 774 O O . SER A 1 96 ? -8.878 -5.147 28.107 1.00 80.38 96 SER A O 1
ATOM 776 N N . LEU A 1 97 ? -8.091 -6.726 26.732 1.00 82.75 97 LEU A N 1
ATOM 777 C CA . LEU A 1 97 ? -8.993 -6.418 25.601 1.00 82.75 97 LEU A CA 1
ATOM 778 C C . LEU A 1 97 ? -10.497 -6.522 25.919 1.0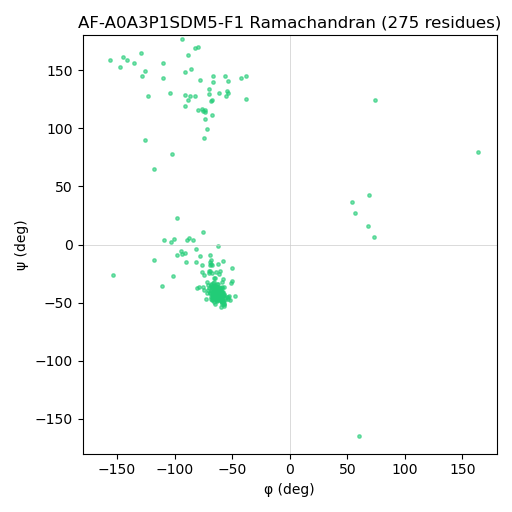0 82.75 97 LEU A C 1
ATOM 780 O O . LEU A 1 97 ? -11.341 -6.224 25.071 1.00 82.75 97 LEU A O 1
ATOM 784 N N . THR A 1 98 ? -10.869 -6.894 27.143 1.00 77.12 98 THR A N 1
ATOM 785 C CA . THR A 1 98 ? -12.248 -6.827 27.635 1.00 77.12 98 THR A CA 1
ATOM 786 C C . THR A 1 98 ? -12.746 -5.393 27.842 1.00 77.12 98 THR A C 1
ATOM 788 O O . THR A 1 98 ? -13.957 -5.167 27.775 1.00 77.12 98 THR A O 1
ATOM 791 N N . THR A 1 99 ? -11.867 -4.401 28.032 1.00 85.19 99 THR A N 1
ATOM 792 C CA . THR A 1 99 ? -12.283 -2.993 28.183 1.00 85.19 99 THR A CA 1
ATOM 793 C C . THR A 1 99 ? -12.323 -2.260 26.839 1.00 85.19 99 THR A C 1
ATOM 795 O O . THR A 1 99 ? -11.560 -2.559 25.925 1.00 85.19 99 THR A O 1
ATOM 798 N N . HIS A 1 100 ? -13.223 -1.281 26.694 1.00 86.44 100 HIS A N 1
ATOM 799 C CA . HIS A 1 100 ? -13.277 -0.464 25.474 1.00 86.44 100 HIS A CA 1
ATOM 800 C C . HIS A 1 100 ? -11.991 0.350 25.267 1.00 86.44 100 HIS A C 1
ATOM 802 O O . HIS A 1 100 ? -11.497 0.419 24.145 1.00 86.44 100 HIS A O 1
ATOM 808 N N . GLN A 1 101 ? -11.426 0.910 26.340 1.00 91.25 101 GLN A N 1
ATOM 809 C CA . GLN A 1 101 ? -10.224 1.738 26.255 1.00 91.25 101 GLN A CA 1
ATOM 810 C C . GLN A 1 101 ? -8.994 0.933 25.821 1.00 91.25 101 GLN A C 1
ATOM 812 O O . GLN A 1 101 ? -8.244 1.401 24.971 1.00 91.25 101 GLN A O 1
ATOM 817 N N . ASP A 1 102 ? -8.807 -0.286 26.335 1.00 89.50 102 ASP A N 1
ATOM 818 C CA . ASP A 1 102 ? -7.666 -1.128 25.950 1.00 89.50 102 ASP A CA 1
ATOM 819 C C . ASP A 1 102 ? -7.745 -1.552 24.480 1.00 89.50 102 ASP A C 1
ATOM 821 O O . ASP A 1 102 ? -6.732 -1.581 23.779 1.00 89.50 102 ASP A O 1
ATOM 825 N N . ARG A 1 103 ? -8.960 -1.807 23.978 1.00 88.12 103 ARG A N 1
ATOM 826 C CA . ARG A 1 103 ? -9.188 -2.054 22.548 1.00 88.12 103 ARG A CA 1
ATOM 827 C C . ARG A 1 103 ? -8.874 -0.826 21.705 1.00 88.12 103 ARG A C 1
ATOM 829 O O . ARG A 1 103 ? -8.187 -0.956 20.696 1.00 88.12 103 ARG A O 1
ATOM 836 N N . GLN A 1 104 ? -9.334 0.351 22.132 1.00 91.31 104 GLN A N 1
ATOM 837 C CA . GLN A 1 104 ? -9.047 1.608 21.445 1.00 91.31 104 GLN A CA 1
ATOM 838 C C . GLN A 1 104 ? -7.536 1.870 21.385 1.00 91.31 104 GLN A C 1
ATOM 840 O O . GLN A 1 104 ? -7.014 2.183 20.317 1.00 91.31 104 GLN A O 1
ATOM 845 N N . ASN A 1 105 ? -6.821 1.676 22.497 1.00 93.38 105 ASN A N 1
ATOM 846 C CA . ASN A 1 105 ? -5.366 1.825 22.547 1.00 93.38 105 ASN A CA 1
ATOM 847 C C . ASN A 1 105 ? -4.675 0.850 21.585 1.00 93.38 105 ASN A C 1
ATOM 849 O O . ASN A 1 105 ? -3.817 1.269 20.811 1.00 93.38 105 ASN A O 1
ATOM 853 N N . LEU A 1 106 ? -5.077 -0.429 21.588 1.00 90.75 106 LEU A N 1
ATOM 854 C CA . LEU A 1 106 ? -4.497 -1.441 20.703 1.00 90.75 106 LEU A CA 1
ATOM 855 C C . LEU A 1 106 ? -4.708 -1.098 19.223 1.00 90.75 106 LEU A C 1
ATOM 857 O O . LEU A 1 106 ? -3.777 -1.203 18.432 1.00 90.75 106 LEU A O 1
ATOM 861 N N . ILE A 1 107 ? -5.911 -0.676 18.837 1.00 91.31 107 ILE A N 1
ATOM 862 C CA . ILE A 1 107 ? -6.232 -0.335 17.444 1.00 91.31 107 ILE A CA 1
ATOM 863 C C . ILE A 1 107 ? -5.419 0.861 16.972 1.00 91.31 107 ILE A C 1
ATOM 865 O O . ILE A 1 107 ? -4.834 0.820 15.891 1.00 91.31 107 ILE A O 1
ATOM 869 N N . VAL A 1 108 ? -5.355 1.913 17.789 1.00 94.81 108 VAL A N 1
ATOM 870 C CA . VAL A 1 108 ? -4.569 3.109 17.477 1.00 94.81 108 VAL A CA 1
ATOM 871 C C . VAL A 1 108 ? -3.090 2.752 17.316 1.00 94.81 108 VAL A C 1
ATOM 873 O O . VAL A 1 108 ? -2.454 3.223 16.373 1.00 94.81 108 VAL A O 1
ATOM 876 N N . GLU A 1 109 ? -2.560 1.873 18.167 1.00 93.88 109 GLU A N 1
ATOM 877 C CA . GLU A 1 109 ? -1.172 1.417 18.087 1.00 93.88 109 GLU A CA 1
ATOM 878 C C . GLU A 1 109 ? -0.901 0.539 16.856 1.00 93.88 109 GLU A C 1
ATOM 880 O O . GLU A 1 109 ? 0.097 0.735 16.159 1.00 93.88 109 GLU A O 1
ATOM 885 N N . ILE A 1 110 ? -1.816 -0.376 16.522 1.00 90.88 110 ILE A N 1
ATOM 886 C CA . ILE A 1 110 ? -1.720 -1.201 15.311 1.00 90.88 110 ILE A CA 1
ATOM 887 C C . ILE A 1 110 ? -1.708 -0.326 14.060 1.00 90.88 110 ILE A C 1
ATOM 889 O O . ILE A 1 110 ? -0.866 -0.527 13.182 1.00 90.88 110 ILE A O 1
ATOM 893 N N . LEU A 1 111 ? -2.610 0.655 13.981 1.00 92.69 111 LEU A N 1
ATOM 894 C CA . LEU A 1 111 ? -2.658 1.595 12.865 1.00 92.69 111 LEU A CA 1
ATOM 895 C C . LEU A 1 111 ? -1.361 2.396 12.770 1.00 92.69 111 LEU A C 1
ATOM 897 O O . LEU A 1 111 ? -0.797 2.502 11.683 1.00 92.69 111 LEU A O 1
ATOM 901 N N . ARG A 1 112 ? -0.849 2.903 13.897 1.00 94.19 112 ARG A N 1
ATOM 902 C CA . ARG A 1 112 ? 0.408 3.658 13.947 1.00 94.19 112 ARG A CA 1
ATOM 903 C C . ARG A 1 112 ? 1.577 2.854 13.380 1.00 94.19 112 ARG A C 1
ATOM 905 O O . ARG A 1 112 ? 2.281 3.351 12.508 1.00 94.19 112 ARG A O 1
ATOM 912 N N . ILE A 1 113 ? 1.772 1.621 13.850 1.00 91.62 113 ILE A N 1
ATOM 913 C CA . ILE A 1 113 ? 2.889 0.760 13.430 1.00 91.62 113 ILE A CA 1
ATOM 914 C C . ILE A 1 113 ? 2.734 0.334 11.967 1.00 91.62 113 ILE A C 1
ATOM 916 O O . ILE A 1 113 ? 3.683 0.455 11.192 1.00 91.62 113 ILE A O 1
ATOM 920 N N . SER A 1 114 ? 1.542 -0.122 11.574 1.00 88.69 114 SER A N 1
ATOM 921 C CA . SER A 1 114 ? 1.297 -0.648 10.222 1.00 88.69 114 SER A CA 1
ATOM 922 C C . SER A 1 114 ? 1.437 0.445 9.166 1.00 88.69 114 SER A C 1
ATOM 924 O O . SER A 1 114 ? 2.196 0.294 8.211 1.00 88.69 114 SER A O 1
ATOM 926 N N . LEU A 1 115 ? 0.778 1.590 9.376 1.00 91.06 115 LEU A N 1
ATOM 927 C CA . LEU A 1 115 ? 0.832 2.710 8.437 1.00 91.06 115 LEU A CA 1
ATOM 928 C C . LEU A 1 115 ? 2.237 3.309 8.357 1.00 91.06 115 LEU A C 1
ATOM 930 O O . LEU A 1 115 ? 2.665 3.706 7.278 1.00 91.06 115 LEU A O 1
ATOM 934 N N . HIS A 1 116 ? 2.977 3.353 9.469 1.00 90.25 116 HIS A N 1
ATOM 935 C CA . HIS A 1 116 ? 4.363 3.815 9.449 1.00 90.25 116 HIS A CA 1
ATOM 936 C C . HIS A 1 116 ? 5.273 2.866 8.664 1.00 90.25 116 HIS A C 1
ATOM 938 O O . HIS A 1 116 ? 6.113 3.323 7.890 1.00 90.25 116 HIS A O 1
ATOM 944 N N . ALA A 1 117 ? 5.104 1.553 8.819 1.00 87.25 117 ALA A N 1
ATOM 945 C CA . ALA A 1 117 ? 5.879 0.580 8.063 1.00 87.25 117 ALA A CA 1
ATOM 946 C C . ALA A 1 117 ? 5.603 0.670 6.556 1.00 87.25 117 ALA A C 1
ATOM 948 O O . ALA A 1 117 ? 6.560 0.714 5.781 1.00 87.25 117 ALA A O 1
ATOM 949 N N . ASP A 1 118 ? 4.332 0.760 6.157 1.00 86.00 118 ASP A N 1
ATOM 950 C CA . ASP A 1 118 ? 3.931 0.944 4.757 1.00 86.00 118 ASP A CA 1
ATOM 951 C C . ASP A 1 118 ? 4.503 2.240 4.181 1.00 86.00 118 ASP A C 1
ATOM 953 O O . ASP A 1 118 ? 5.102 2.246 3.103 1.00 86.00 118 ASP A O 1
ATOM 957 N N . TYR A 1 119 ? 4.379 3.334 4.934 1.00 87.44 119 TYR A N 1
ATOM 958 C CA . TYR A 1 119 ? 4.900 4.635 4.542 1.00 87.44 119 TYR A CA 1
ATOM 959 C C . TYR A 1 119 ? 6.418 4.603 4.336 1.00 87.44 119 TYR A C 1
ATOM 961 O O . TYR A 1 119 ? 6.910 5.019 3.290 1.00 87.44 119 TYR A O 1
ATOM 969 N N . ARG A 1 120 ? 7.163 4.027 5.287 1.00 85.81 120 ARG A N 1
ATOM 970 C CA . ARG A 1 120 ? 8.623 3.879 5.210 1.00 85.81 120 ARG A CA 1
ATOM 971 C C . ARG A 1 120 ? 9.051 3.042 4.007 1.00 85.81 120 ARG A C 1
ATOM 973 O O . ARG A 1 120 ? 10.051 3.351 3.362 1.00 85.81 120 ARG A O 1
ATOM 980 N N . VAL A 1 121 ? 8.334 1.961 3.709 1.00 84.25 121 VAL A N 1
ATOM 981 C CA . VAL A 1 121 ? 8.628 1.126 2.538 1.00 84.25 121 VAL A CA 1
ATOM 982 C C . VAL A 1 121 ? 8.442 1.941 1.265 1.00 84.25 121 VAL A C 1
ATOM 984 O O . VAL A 1 121 ? 9.351 1.965 0.437 1.00 84.25 121 VAL A O 1
ATOM 987 N N . ALA A 1 122 ? 7.326 2.659 1.133 1.00 83.75 122 ALA A N 1
ATOM 988 C CA . ALA A 1 122 ? 7.062 3.473 -0.048 1.00 83.75 122 ALA A CA 1
ATOM 989 C C . ALA A 1 122 ? 8.059 4.634 -0.215 1.00 83.75 122 ALA A C 1
ATOM 991 O O . ALA A 1 122 ? 8.525 4.879 -1.328 1.00 83.75 122 ALA A O 1
ATOM 992 N N . SER A 1 123 ? 8.449 5.304 0.873 1.00 81.50 123 SER A N 1
ATOM 993 C CA . SER A 1 123 ? 9.386 6.437 0.831 1.00 81.50 123 SER A CA 1
ATOM 994 C C . SER A 1 123 ? 10.840 6.024 0.587 1.00 81.50 123 SER A C 1
ATOM 996 O O . SER A 1 123 ? 11.639 6.788 0.036 1.00 81.50 123 SER A O 1
ATOM 998 N N . THR A 1 124 ? 11.226 4.800 0.958 1.00 80.44 124 THR A N 1
ATOM 999 C CA . THR A 1 124 ? 12.620 4.337 0.829 1.00 80.44 124 THR A CA 1
ATOM 1000 C C . THR A 1 124 ? 12.857 3.430 -0.378 1.00 80.44 124 THR A C 1
ATOM 1002 O O . THR A 1 124 ? 13.963 3.447 -0.924 1.00 80.44 124 THR A O 1
ATOM 1005 N N . SER A 1 125 ? 11.841 2.700 -0.852 1.00 80.50 125 SER A N 1
ATOM 1006 C CA . SER A 1 125 ? 11.960 1.741 -1.957 1.00 80.50 125 SER A CA 1
ATOM 1007 C C . SER A 1 125 ? 12.262 2.430 -3.300 1.00 80.50 125 SER A C 1
ATOM 1009 O O . SER A 1 125 ? 11.481 3.269 -3.763 1.00 80.50 125 SER A O 1
ATOM 1011 N N . PRO A 1 126 ? 13.353 2.045 -3.992 1.00 78.44 126 PRO A N 1
ATOM 1012 C CA . PRO A 1 126 ? 13.633 2.513 -5.349 1.00 78.44 126 PRO A CA 1
ATOM 1013 C C . PRO A 1 126 ? 12.498 2.205 -6.332 1.00 78.44 126 PRO A C 1
ATOM 1015 O O . PRO A 1 126 ? 12.201 3.015 -7.205 1.00 78.44 126 PRO A O 1
ATOM 1018 N N . GLN A 1 127 ? 11.846 1.053 -6.177 1.00 78.56 127 GLN A N 1
ATOM 1019 C CA . GL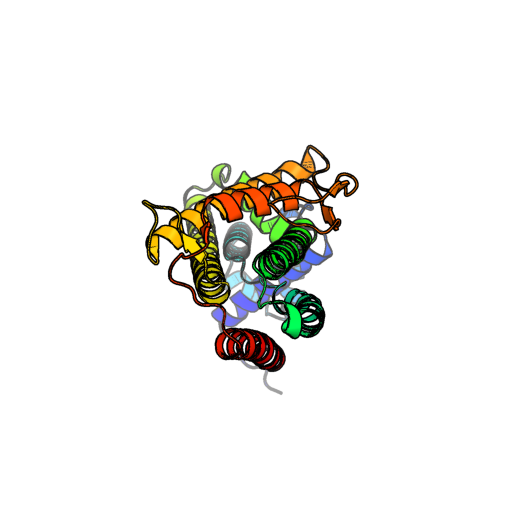N A 1 127 ? 10.745 0.616 -7.029 1.00 78.56 127 GLN A CA 1
ATOM 1020 C C . GLN A 1 127 ? 9.521 1.517 -6.846 1.00 78.56 127 GLN A C 1
ATOM 1022 O O . GLN A 1 127 ? 8.945 1.959 -7.839 1.00 78.56 127 GLN A O 1
ATOM 1027 N N . TRP A 1 128 ? 9.162 1.849 -5.599 1.00 82.94 128 TRP A N 1
ATOM 1028 C CA . TRP A 1 128 ? 8.083 2.803 -5.324 1.00 82.94 128 TRP A CA 1
ATOM 1029 C C . TRP A 1 128 ? 8.397 4.173 -5.917 1.00 82.94 128 TRP A C 1
ATOM 1031 O O . TRP A 1 128 ? 7.558 4.744 -6.608 1.00 82.94 128 TRP A O 1
ATOM 1041 N N . LYS A 1 129 ? 9.630 4.663 -5.753 1.00 81.56 129 LYS A N 1
ATOM 1042 C CA . LYS A 1 129 ? 10.070 5.927 -6.365 1.00 81.56 129 LYS A CA 1
ATOM 1043 C C . LYS A 1 129 ? 9.936 5.915 -7.888 1.00 81.56 129 LYS A C 1
ATOM 1045 O O . LYS A 1 129 ? 9.449 6.891 -8.453 1.00 81.56 129 LYS A O 1
ATOM 1050 N N . ALA A 1 130 ? 10.324 4.823 -8.548 1.00 81.88 130 ALA A N 1
ATOM 1051 C CA . ALA A 1 130 ? 10.194 4.670 -9.998 1.00 81.88 130 ALA A CA 1
ATOM 1052 C C . ALA A 1 130 ? 8.731 4.685 -10.449 1.00 81.88 130 ALA A C 1
ATOM 1054 O O . ALA A 1 130 ? 8.370 5.421 -11.367 1.00 81.88 130 ALA A O 1
ATOM 1055 N N . PHE A 1 131 ? 7.887 3.903 -9.773 1.00 86.50 131 PHE A N 1
ATOM 1056 C CA . PHE A 1 131 ? 6.456 3.842 -10.040 1.00 86.50 131 PHE A CA 1
ATOM 1057 C C . PHE A 1 131 ? 5.797 5.216 -9.870 1.00 86.50 131 PHE A C 1
ATOM 1059 O O . PHE A 1 131 ? 5.059 5.656 -10.746 1.00 86.50 131 PHE A O 1
ATOM 1066 N N . HIS A 1 132 ? 6.113 5.931 -8.789 1.00 84.94 132 HIS A N 1
ATOM 1067 C CA . HIS A 1 132 ? 5.602 7.276 -8.531 1.00 84.94 132 HIS A CA 1
ATOM 1068 C C . HIS A 1 132 ? 6.063 8.302 -9.563 1.00 84.94 132 HIS A C 1
ATOM 1070 O O . HIS A 1 132 ? 5.246 9.072 -10.065 1.00 84.94 132 HIS A O 1
ATOM 1076 N N . ALA A 1 133 ? 7.350 8.298 -9.913 1.00 84.19 133 ALA A N 1
ATOM 1077 C CA . ALA A 1 133 ? 7.875 9.177 -10.950 1.00 84.19 133 ALA A CA 1
ATOM 1078 C C . ALA A 1 133 ? 7.169 8.928 -12.291 1.00 84.19 133 ALA A C 1
ATOM 1080 O O . ALA A 1 133 ? 6.801 9.877 -12.985 1.00 84.19 133 ALA A O 1
ATOM 1081 N N . LEU A 1 134 ? 6.921 7.661 -12.632 1.00 88.31 134 LEU A N 1
ATOM 1082 C CA . LEU A 1 134 ? 6.185 7.290 -13.836 1.00 88.31 134 LEU A CA 1
ATOM 1083 C C . LEU A 1 134 ? 4.716 7.725 -13.765 1.00 88.31 134 LEU A C 1
ATOM 1085 O O . LEU A 1 134 ? 4.215 8.326 -14.712 1.00 88.31 134 LEU A O 1
ATOM 1089 N N . LEU A 1 135 ? 4.045 7.506 -12.632 1.00 89.81 135 LEU A N 1
ATOM 1090 C CA . LEU A 1 135 ? 2.669 7.946 -12.399 1.00 89.81 135 LEU A CA 1
ATOM 1091 C C . LEU A 1 135 ? 2.516 9.470 -12.525 1.00 89.81 135 LEU A C 1
ATOM 1093 O O . LEU A 1 135 ? 1.522 9.940 -13.067 1.00 89.81 135 LEU A O 1
ATOM 1097 N N . ALA A 1 136 ? 3.504 10.244 -12.076 1.00 87.88 136 ALA A N 1
ATOM 1098 C CA . ALA A 1 136 ? 3.487 11.702 -12.177 1.00 87.88 136 ALA A CA 1
ATOM 1099 C C . ALA A 1 136 ? 3.800 12.233 -13.590 1.00 87.88 136 ALA A C 1
ATOM 1101 O O . ALA A 1 136 ? 3.430 13.361 -13.912 1.00 87.88 136 ALA A O 1
ATOM 1102 N N . SER A 1 137 ? 4.493 11.456 -14.433 1.00 89.00 137 SER A N 1
ATOM 1103 C CA . SER A 1 137 ? 5.063 11.948 -15.699 1.00 89.00 137 SER A CA 1
ATOM 1104 C C . SER A 1 137 ? 4.529 11.279 -16.969 1.00 89.00 137 SER A C 1
ATOM 1106 O O . SER A 1 137 ? 4.732 11.822 -18.057 1.00 89.00 137 SER A O 1
ATOM 1108 N N . HIS A 1 138 ? 3.817 10.145 -16.882 1.00 91.19 138 HIS A N 1
ATOM 1109 C CA . HIS A 1 138 ? 3.426 9.360 -18.063 1.00 91.19 138 HIS A CA 1
ATOM 1110 C C . HIS A 1 138 ? 2.588 10.148 -19.083 1.00 91.19 138 HIS A C 1
ATOM 1112 O O . HIS A 1 138 ? 2.670 9.889 -20.284 1.00 91.19 138 HIS A O 1
ATOM 1118 N N . SER A 1 139 ? 1.797 11.132 -18.643 1.00 92.12 139 SER A N 1
ATOM 1119 C CA . SER A 1 139 ? 0.997 11.982 -19.532 1.00 92.12 139 SER A CA 1
ATOM 1120 C C . SER A 1 139 ? 1.856 12.795 -20.512 1.00 92.12 139 SER A C 1
ATOM 1122 O O . SER A 1 139 ? 1.387 13.125 -21.603 1.00 92.12 139 SER A O 1
ATOM 1124 N N . GLY A 1 140 ? 3.114 13.072 -20.151 1.00 90.31 140 GLY A N 1
ATOM 1125 C CA . GLY A 1 140 ? 4.096 13.787 -20.966 1.00 90.31 140 GLY A CA 1
ATOM 1126 C C . GLY A 1 140 ? 4.813 12.935 -22.018 1.00 90.31 140 GLY A C 1
ATOM 1127 O O . GLY A 1 140 ? 5.591 13.482 -22.796 1.00 90.31 140 GLY A O 1
ATOM 1128 N N . LEU A 1 141 ? 4.570 11.619 -22.076 1.00 90.81 141 LEU A N 1
ATOM 1129 C CA . LEU A 1 141 ? 5.164 10.749 -23.096 1.00 90.81 141 LEU A CA 1
ATOM 1130 C C . LEU A 1 141 ? 4.731 11.186 -24.506 1.00 90.81 141 LEU A C 1
ATOM 1132 O O . LEU A 1 141 ? 3.541 11.381 -24.771 1.00 90.81 141 LEU A O 1
ATOM 1136 N N . ALA A 1 142 ? 5.711 11.338 -25.403 1.00 90.56 142 ALA A N 1
ATOM 1137 C CA . ALA A 1 142 ? 5.497 11.843 -26.761 1.00 90.56 142 ALA A CA 1
ATOM 1138 C C . ALA A 1 142 ? 4.755 10.842 -27.660 1.00 90.56 142 ALA A C 1
ATOM 1140 O O . ALA A 1 142 ? 3.894 11.245 -28.440 1.00 90.56 142 ALA A O 1
ATOM 1141 N N . ASP A 1 143 ? 5.072 9.550 -27.532 1.00 92.06 143 ASP A N 1
ATOM 1142 C CA . ASP A 1 143 ? 4.412 8.465 -28.258 1.00 92.06 143 ASP A CA 1
ATOM 1143 C C . ASP A 1 143 ? 3.016 8.186 -27.653 1.00 92.06 143 ASP A C 1
ATOM 1145 O O . ASP A 1 143 ? 2.926 7.748 -26.498 1.00 92.06 143 ASP A O 1
ATOM 1149 N N . PRO A 1 144 ? 1.917 8.420 -28.402 1.00 94.69 144 PRO A N 1
ATOM 1150 C CA . PRO A 1 144 ? 0.562 8.196 -27.910 1.00 94.69 144 PRO A CA 1
ATOM 1151 C C . PRO A 1 144 ? 0.249 6.734 -27.573 1.00 94.69 144 PRO A C 1
ATOM 1153 O O . PRO A 1 144 ? -0.517 6.493 -26.639 1.00 94.69 144 PRO A O 1
ATOM 1156 N N . GLU A 1 145 ? 0.816 5.773 -28.307 1.00 95.19 145 GLU A N 1
ATOM 1157 C CA . GLU A 1 145 ? 0.564 4.346 -28.091 1.00 95.19 145 GLU A CA 1
ATOM 1158 C C . GLU A 1 145 ? 1.267 3.875 -26.819 1.00 95.19 145 GLU A C 1
ATOM 1160 O O . GLU A 1 145 ? 0.645 3.265 -25.944 1.00 95.19 145 GLU A O 1
ATOM 1165 N N . LEU A 1 146 ? 2.543 4.237 -26.660 1.00 92.50 146 LEU A N 1
ATOM 1166 C CA . LEU A 1 146 ? 3.283 3.966 -25.433 1.00 92.50 146 LEU A CA 1
ATOM 1167 C C . LEU A 1 146 ? 2.623 4.631 -24.219 1.00 92.50 146 LEU A C 1
ATOM 1169 O O . LEU A 1 146 ? 2.458 3.990 -23.182 1.00 92.50 146 LEU A O 1
ATOM 1173 N N . ARG A 1 147 ? 2.186 5.890 -24.349 1.00 95.19 147 ARG A N 1
ATOM 1174 C CA . ARG A 1 147 ? 1.466 6.603 -23.284 1.00 95.19 147 ARG A CA 1
ATOM 1175 C C . ARG A 1 147 ? 0.202 5.865 -22.846 1.00 95.19 147 ARG A C 1
ATOM 1177 O O . ARG A 1 147 ? -0.054 5.779 -21.645 1.00 95.19 147 ARG A O 1
ATOM 1184 N N . ALA A 1 148 ? -0.572 5.334 -23.794 1.00 96.50 148 ALA A N 1
ATOM 1185 C CA . ALA A 1 148 ? -1.769 4.552 -23.496 1.00 96.50 148 ALA A CA 1
ATOM 1186 C C . ALA A 1 148 ? -1.424 3.229 -22.793 1.00 96.50 148 ALA A C 1
ATOM 1188 O O . ALA A 1 148 ? -2.025 2.913 -21.769 1.00 96.50 148 ALA A O 1
ATOM 1189 N N . ARG A 1 149 ? -0.414 2.497 -23.284 1.00 95.88 149 ARG A N 1
ATOM 1190 C CA . ARG A 1 149 ? 0.056 1.238 -22.676 1.00 95.88 149 ARG A CA 1
ATOM 1191 C C . ARG A 1 149 ? 0.545 1.431 -21.240 1.00 95.88 149 ARG A C 1
ATOM 1193 O O . ARG A 1 149 ? 0.162 0.669 -20.357 1.00 95.88 149 ARG A O 1
ATOM 1200 N N . VAL A 1 150 ? 1.359 2.459 -20.997 1.00 94.31 150 VAL A N 1
ATOM 1201 C CA . VAL A 1 150 ? 1.853 2.801 -19.653 1.00 94.31 150 VAL A CA 1
ATOM 1202 C C . VAL A 1 150 ? 0.702 3.225 -18.742 1.00 94.31 150 VAL A C 1
ATOM 1204 O O . VAL A 1 150 ? 0.612 2.743 -17.617 1.00 94.31 150 VAL A O 1
ATOM 1207 N N . GLY A 1 151 ? -0.203 4.087 -19.222 1.00 95.25 151 GLY A N 1
ATOM 1208 C CA . GLY A 1 151 ? -1.368 4.523 -18.448 1.00 95.25 151 GLY A CA 1
ATOM 1209 C C . GLY A 1 151 ? -2.269 3.359 -18.029 1.00 95.25 151 GLY A C 1
ATOM 1210 O O . GLY A 1 151 ? -2.711 3.302 -16.884 1.00 95.25 151 GLY A O 1
ATOM 1211 N N . GLU A 1 152 ? -2.485 2.398 -18.924 1.00 96.06 152 GLU A N 1
ATOM 1212 C CA . GLU A 1 152 ? -3.272 1.199 -18.638 1.00 96.06 152 GLU A CA 1
ATOM 1213 C C . GLU A 1 152 ? -2.592 0.274 -17.619 1.00 96.06 152 GLU A C 1
ATOM 1215 O O . GLU A 1 152 ? -3.244 -0.223 -16.696 1.00 96.06 152 GLU A O 1
ATOM 1220 N N . ALA A 1 153 ? -1.276 0.081 -17.737 1.00 94.31 153 ALA A N 1
ATOM 1221 C CA . ALA A 1 153 ? -0.505 -0.687 -16.765 1.00 94.31 153 ALA A CA 1
ATOM 1222 C C . ALA A 1 153 ? -0.551 -0.038 -15.369 1.00 94.31 153 ALA A C 1
ATOM 1224 O O . ALA A 1 153 ? -0.846 -0.722 -14.392 1.00 94.31 153 ALA A O 1
ATOM 1225 N N . LEU A 1 154 ? -0.365 1.286 -15.277 1.00 93.19 154 LEU A N 1
ATOM 1226 C CA . LEU A 1 154 ? -0.476 2.039 -14.021 1.00 93.19 154 LEU A CA 1
ATOM 1227 C C . LEU A 1 154 ? -1.874 1.910 -13.403 1.00 93.19 154 LEU A C 1
ATOM 1229 O O . LEU A 1 154 ? -1.997 1.637 -12.208 1.00 93.19 154 LEU A O 1
ATOM 1233 N N . ARG A 1 155 ? -2.931 2.080 -14.209 1.00 93.38 155 ARG A N 1
ATOM 1234 C CA . ARG A 1 155 ? -4.326 1.950 -13.765 1.00 93.38 155 ARG A CA 1
ATOM 1235 C C . ARG A 1 155 ? -4.591 0.562 -13.187 1.00 93.38 155 ARG A C 1
ATOM 1237 O O . ARG A 1 155 ? -5.118 0.455 -12.083 1.00 93.38 155 ARG A O 1
ATOM 1244 N N . THR A 1 156 ? -4.173 -0.477 -13.905 1.00 93.19 156 THR A N 1
ATOM 1245 C CA . THR A 1 156 ? -4.328 -1.874 -13.481 1.00 93.19 156 THR A CA 1
ATOM 1246 C C . THR A 1 156 ? -3.612 -2.129 -12.154 1.00 93.19 156 THR A C 1
ATOM 1248 O O . THR A 1 156 ? -4.200 -2.679 -11.228 1.00 93.19 156 THR A O 1
ATOM 1251 N N . THR A 1 157 ? -2.369 -1.662 -12.013 1.00 90.94 157 THR A N 1
ATOM 1252 C CA . THR A 1 157 ? -1.593 -1.802 -10.771 1.00 90.94 157 THR A CA 1
ATOM 1253 C C . THR A 1 157 ? -2.257 -1.094 -9.589 1.00 90.94 157 THR A C 1
ATOM 1255 O O . THR A 1 157 ? -2.357 -1.661 -8.498 1.00 90.94 157 THR A O 1
ATOM 1258 N N . LEU A 1 158 ? -2.751 0.133 -9.788 1.00 90.25 158 LEU A N 1
ATOM 1259 C CA . LEU A 1 158 ? -3.458 0.883 -8.746 1.00 90.25 158 LEU A CA 1
ATOM 1260 C C . LEU A 1 158 ? -4.765 0.197 -8.335 1.00 90.25 158 LEU A C 1
ATOM 1262 O O . LEU A 1 158 ? -5.074 0.137 -7.145 1.00 90.25 158 LEU A O 1
ATOM 1266 N N . GLU A 1 159 ? -5.523 -0.343 -9.289 1.00 91.31 159 GLU A N 1
ATOM 1267 C CA . GLU A 1 159 ? -6.738 -1.114 -9.013 1.00 91.31 159 GLU A CA 1
ATOM 1268 C C . GLU A 1 159 ? -6.436 -2.377 -8.208 1.00 91.31 159 GLU A C 1
ATOM 1270 O O . GLU A 1 159 ? -7.089 -2.621 -7.192 1.00 91.31 159 GLU A O 1
ATOM 1275 N N . ASP A 1 160 ? -5.394 -3.119 -8.577 1.00 89.38 160 ASP A N 1
ATOM 1276 C CA . ASP A 1 160 ? -4.927 -4.289 -7.836 1.00 89.38 160 ASP A CA 1
ATOM 1277 C C . ASP A 1 160 ? -4.556 -3.946 -6.386 1.00 89.38 160 ASP A C 1
ATOM 1279 O O . ASP A 1 160 ? -4.904 -4.682 -5.455 1.00 89.38 160 ASP A O 1
ATOM 1283 N N . PHE A 1 161 ? -3.857 -2.827 -6.170 1.00 87.06 161 PHE A N 1
ATOM 1284 C CA . PHE A 1 161 ? -3.533 -2.346 -4.825 1.00 87.06 161 PHE A CA 1
ATOM 1285 C C . PHE A 1 161 ? -4.776 -1.941 -4.047 1.00 87.06 161 PHE A C 1
ATOM 1287 O O . PHE A 1 161 ? -4.909 -2.313 -2.879 1.00 87.06 161 PHE A O 1
ATOM 1294 N N . ASN A 1 162 ? -5.703 -1.227 -4.684 1.00 90.38 162 ASN A N 1
ATOM 1295 C CA . ASN A 1 162 ? -6.944 -0.804 -4.049 1.00 90.38 162 ASN A CA 1
ATOM 1296 C C . ASN A 1 162 ? -7.773 -2.014 -3.610 1.00 90.38 162 ASN A C 1
ATOM 1298 O O . ASN A 1 162 ? -8.190 -2.068 -2.453 1.00 90.38 162 ASN A O 1
ATOM 1302 N N . GLN A 1 163 ? -7.930 -3.019 -4.472 1.00 90.81 163 GLN A N 1
ATOM 1303 C CA . GLN A 1 163 ? -8.683 -4.235 -4.166 1.00 90.81 163 GLN A CA 1
ATOM 1304 C C . GLN A 1 163 ? -8.039 -5.055 -3.044 1.00 90.81 163 GLN A C 1
ATOM 1306 O O . GLN A 1 163 ? -8.730 -5.515 -2.133 1.00 90.81 163 GLN A O 1
ATOM 1311 N N . LYS A 1 164 ? -6.712 -5.244 -3.078 1.00 88.06 164 LYS A N 1
ATOM 1312 C CA . LYS A 1 164 ? -5.987 -5.955 -2.009 1.00 88.06 164 LYS A CA 1
ATOM 1313 C C . LYS A 1 164 ? -6.161 -5.243 -0.670 1.00 88.06 164 LYS A C 1
ATOM 1315 O O . LYS A 1 164 ? -6.548 -5.879 0.307 1.00 88.06 164 LYS A O 1
ATOM 1320 N N . ARG A 1 165 ? -5.964 -3.925 -0.642 1.00 89.50 165 ARG A N 1
ATOM 1321 C CA . ARG A 1 165 ? -6.087 -3.115 0.572 1.00 89.50 165 ARG A CA 1
ATOM 1322 C C . ARG A 1 165 ? -7.527 -3.027 1.085 1.00 89.50 165 ARG A C 1
ATOM 1324 O O . ARG A 1 165 ? -7.734 -3.111 2.289 1.00 89.50 165 ARG A O 1
ATOM 1331 N N . ALA A 1 166 ? -8.526 -2.967 0.202 1.00 94.44 166 ALA A N 1
ATOM 1332 C CA . ALA A 1 166 ? -9.940 -3.020 0.581 1.00 94.44 166 ALA A CA 1
ATOM 1333 C C . ALA A 1 166 ? -10.275 -4.322 1.327 1.00 94.44 166 ALA A C 1
ATOM 1335 O O . ALA A 1 166 ? -10.957 -4.290 2.349 1.00 94.44 166 ALA A O 1
ATOM 1336 N N . ARG A 1 167 ? -9.738 -5.465 0.869 1.00 91.50 167 ARG A N 1
ATOM 1337 C CA . ARG A 1 167 ? -9.885 -6.748 1.576 1.00 91.50 167 ARG A CA 1
ATOM 1338 C C . ARG A 1 167 ? -9.229 -6.724 2.954 1.00 91.50 167 ARG A C 1
ATOM 1340 O O . ARG A 1 167 ? -9.851 -7.180 3.908 1.00 91.50 167 ARG A O 1
ATOM 1347 N N . VAL A 1 168 ? -8.023 -6.166 3.065 1.00 87.44 168 VAL A N 1
ATOM 1348 C CA . VAL A 1 168 ? -7.328 -6.016 4.355 1.00 87.44 168 VAL A CA 1
ATOM 1349 C C . VAL A 1 168 ? -8.138 -5.136 5.311 1.00 87.44 168 VAL A C 1
ATOM 1351 O O 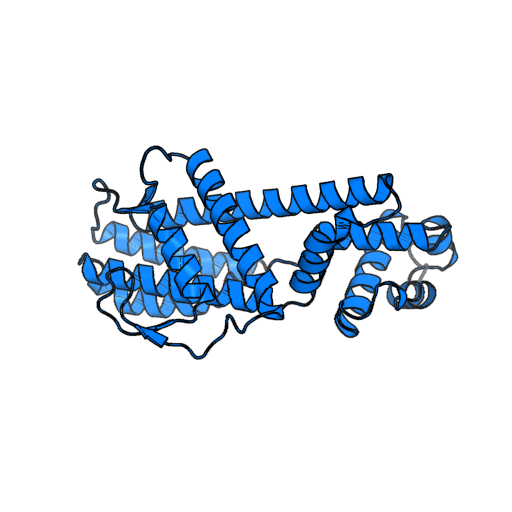. VAL A 1 168 ? -8.340 -5.518 6.458 1.00 87.44 168 VAL A O 1
ATOM 1354 N N . TYR A 1 169 ? -8.680 -4.007 4.848 1.00 92.00 169 TYR A N 1
ATOM 1355 C CA . TYR A 1 169 ? -9.536 -3.149 5.674 1.00 92.00 169 TYR A CA 1
ATOM 1356 C C . TYR A 1 169 ? -10.835 -3.830 6.096 1.00 92.00 169 TYR A C 1
ATOM 1358 O O . TYR A 1 169 ? -11.230 -3.698 7.251 1.00 92.00 169 TYR A O 1
ATOM 1366 N N . ALA A 1 170 ? -11.470 -4.598 5.209 1.00 93.12 170 ALA A N 1
ATOM 1367 C CA . ALA A 1 170 ? -12.663 -5.365 5.552 1.00 93.12 170 ALA A CA 1
ATOM 1368 C C . ALA A 1 170 ? -12.372 -6.423 6.628 1.00 93.12 170 ALA A C 1
ATOM 1370 O O . ALA A 1 170 ? -13.125 -6.552 7.592 1.00 93.12 170 ALA A O 1
ATOM 1371 N N . GLN A 1 171 ? -11.257 -7.147 6.490 1.00 87.19 171 GLN A N 1
ATOM 1372 C CA . GLN A 1 171 ? -10.804 -8.125 7.480 1.00 87.19 171 GLN A CA 1
ATOM 1373 C C . GLN A 1 171 ? -10.475 -7.456 8.814 1.00 87.19 171 GLN A C 1
ATOM 1375 O O . GLN A 1 171 ? -10.949 -7.911 9.850 1.00 87.19 171 GLN A O 1
ATOM 1380 N N . PHE A 1 172 ? -9.721 -6.356 8.787 1.00 86.00 172 PHE A N 1
ATOM 1381 C CA . PHE A 1 172 ? -9.395 -5.568 9.971 1.00 86.00 172 PHE A CA 1
ATOM 1382 C C . PHE A 1 172 ? -10.666 -5.090 10.680 1.00 86.00 172 PHE A C 1
ATOM 1384 O O . PHE A 1 172 ? -10.836 -5.335 11.872 1.00 86.00 172 PHE A O 1
ATOM 1391 N N . ALA A 1 173 ? -11.600 -4.475 9.953 1.00 91.00 173 ALA A N 1
ATOM 1392 C CA . ALA A 1 173 ? -12.845 -3.987 10.529 1.00 91.00 173 ALA A CA 1
ATOM 1393 C C . ALA A 1 173 ? -13.647 -5.128 11.176 1.00 91.00 173 ALA A C 1
ATOM 1395 O O . ALA A 1 173 ? -13.999 -5.047 12.352 1.00 91.00 173 ALA A O 1
ATOM 1396 N N . ALA A 1 174 ? -13.839 -6.239 10.459 1.00 88.06 174 ALA A N 1
ATOM 1397 C CA . ALA A 1 174 ? -14.551 -7.402 10.983 1.00 88.06 174 ALA A CA 1
ATOM 1398 C C . ALA A 1 174 ? -13.886 -7.979 12.242 1.00 88.06 174 ALA A C 1
ATOM 1400 O O . ALA A 1 174 ? -14.578 -8.314 13.204 1.00 88.06 174 ALA A O 1
ATOM 1401 N N . LEU A 1 175 ? -12.554 -8.057 12.256 1.00 83.00 175 LEU A N 1
ATOM 1402 C CA . LEU A 1 175 ? -11.764 -8.605 13.353 1.00 83.00 175 LEU A CA 1
ATOM 1403 C C . LEU A 1 175 ? -11.858 -7.728 14.611 1.00 83.00 175 LEU A C 1
ATOM 1405 O O . LEU A 1 175 ? -12.201 -8.214 15.692 1.00 83.00 175 LEU A O 1
ATOM 1409 N N . PHE A 1 176 ? -11.676 -6.416 14.458 1.00 84.44 176 PHE A N 1
ATOM 1410 C CA . PHE A 1 176 ? -11.699 -5.449 15.560 1.00 84.44 176 PHE A CA 1
ATOM 1411 C C . PHE A 1 176 ? -13.105 -4.964 15.944 1.00 84.44 176 PHE A C 1
ATOM 1413 O O . PHE A 1 176 ? -13.249 -4.128 16.836 1.00 84.44 176 PHE A O 1
ATOM 1420 N N . GLY A 1 177 ? -14.157 -5.496 15.321 1.00 89.25 177 GLY A N 1
ATOM 1421 C CA . GLY A 1 177 ? -15.534 -5.124 15.653 1.00 89.25 177 GLY A CA 1
ATOM 1422 C C . GLY A 1 177 ? -15.856 -3.692 15.236 1.00 89.25 177 GLY A C 1
ATOM 1423 O O . GLY A 1 177 ? -16.465 -2.948 15.998 1.00 89.25 177 GLY A O 1
ATOM 1424 N N . TYR A 1 178 ? -15.402 -3.313 14.045 1.00 93.25 178 TYR A N 1
ATOM 1425 C CA . TYR A 1 178 ? -15.735 -2.070 13.366 1.00 93.25 178 TYR A CA 1
ATOM 1426 C C . TYR A 1 178 ? -16.603 -2.367 12.154 1.00 93.25 178 TYR A C 1
ATOM 1428 O O . TYR A 1 178 ? -16.541 -3.438 11.547 1.00 93.25 178 TYR A O 1
ATOM 1436 N N . ARG A 1 179 ? -17.365 -1.358 11.761 1.00 95.81 179 ARG A N 1
ATOM 1437 C CA . ARG A 1 179 ? -18.098 -1.312 10.502 1.00 95.81 179 ARG A CA 1
ATOM 1438 C C . ARG A 1 179 ? -17.804 -0.000 9.788 1.00 95.81 179 ARG A C 1
ATOM 1440 O O . ARG A 1 179 ? -17.298 0.939 10.396 1.00 95.81 179 ARG A O 1
ATOM 1447 N N . LEU A 1 180 ? -18.130 0.064 8.503 1.00 97.94 180 LEU A N 1
ATOM 1448 C CA . LEU A 1 180 ? -18.091 1.321 7.762 1.00 97.94 180 LEU A CA 1
ATOM 1449 C C . LEU A 1 180 ? -19.158 2.288 8.288 1.00 97.94 180 LEU A C 1
ATOM 1451 O O . LEU A 1 180 ? -20.256 1.865 8.657 1.00 97.94 180 LEU A O 1
ATOM 1455 N N . VAL A 1 181 ? -18.839 3.580 8.282 1.00 97.81 181 VAL A N 1
ATOM 1456 C CA . VAL A 1 181 ? -19.807 4.639 8.583 1.00 97.81 181 VAL A CA 1
ATOM 1457 C C . VAL A 1 181 ? -20.825 4.731 7.430 1.00 97.81 181 VAL A C 1
ATOM 1459 O O . VAL A 1 181 ? -20.420 4.843 6.266 1.00 97.81 181 VAL A O 1
ATOM 1462 N N . PRO A 1 182 ? -22.146 4.715 7.703 1.00 95.50 182 PRO A N 1
ATOM 1463 C CA . PRO A 1 182 ? -23.166 4.883 6.671 1.00 95.50 182 PRO A CA 1
ATOM 1464 C C . PRO A 1 182 ? -22.996 6.190 5.871 1.00 95.50 182 PRO A C 1
ATOM 1466 O O . PRO A 1 182 ? -22.622 7.214 6.443 1.00 95.50 182 PRO A O 1
ATOM 1469 N N . PRO A 1 183 ? -23.311 6.205 4.562 1.00 95.94 183 PRO A N 1
ATOM 1470 C CA . PRO A 1 183 ? -23.991 5.157 3.795 1.00 95.94 183 PRO A CA 1
ATOM 1471 C C . PRO A 1 183 ? -23.054 4.092 3.201 1.00 95.94 183 PRO A C 1
ATOM 1473 O O . PRO A 1 183 ? -23.515 3.249 2.433 1.00 95.94 183 PRO A O 1
ATOM 1476 N N . LEU A 1 184 ? -21.754 4.124 3.509 1.00 97.38 184 LEU A N 1
ATOM 1477 C CA . LEU A 1 184 ? -20.812 3.135 2.992 1.00 97.38 184 LEU A CA 1
ATOM 1478 C C . LEU A 1 184 ? -21.079 1.774 3.639 1.00 97.38 184 LEU A C 1
ATOM 1480 O O . LEU A 1 184 ? -21.252 1.667 4.852 1.00 97.38 184 LEU A O 1
ATOM 1484 N N . ALA A 1 185 ? -21.110 0.724 2.824 1.00 94.75 185 ALA A N 1
ATOM 1485 C CA . ALA A 1 185 ? -21.350 -0.634 3.286 1.00 94.75 185 ALA A CA 1
ATOM 1486 C C . ALA A 1 185 ? -20.765 -1.659 2.312 1.00 94.75 185 ALA A C 1
ATOM 1488 O O . ALA A 1 185 ? -20.575 -1.381 1.126 1.00 94.75 185 ALA A O 1
ATOM 1489 N N . GLY A 1 186 ? -20.528 -2.867 2.826 1.00 94.50 186 GLY A N 1
ATOM 1490 C CA . GLY A 1 186 ? -20.105 -4.010 2.024 1.00 94.50 186 GLY A CA 1
ATOM 1491 C C . GLY A 1 186 ? -18.776 -3.800 1.282 1.00 94.50 186 GLY A C 1
ATOM 1492 O O . GLY A 1 186 ? -18.011 -2.887 1.604 1.00 94.50 186 GLY A O 1
ATOM 1493 N N . PRO A 1 187 ? -18.485 -4.661 0.293 1.00 95.19 187 PRO A N 1
ATOM 1494 C CA . PRO A 1 187 ? -17.244 -4.598 -0.479 1.00 95.19 187 PRO A CA 1
ATOM 1495 C C . PRO A 1 187 ? -17.024 -3.254 -1.186 1.00 95.19 187 PRO A C 1
ATOM 1497 O O . PRO A 1 187 ? -15.912 -2.732 -1.149 1.00 95.19 187 PRO A O 1
ATOM 1500 N N . ASP A 1 188 ? -18.076 -2.663 -1.757 1.00 96.25 188 ASP A N 1
ATOM 1501 C CA . ASP A 1 188 ? -17.985 -1.399 -2.502 1.00 96.25 188 ASP A CA 1
ATOM 1502 C C . ASP A 1 188 ? -17.608 -0.219 -1.595 1.00 96.25 188 ASP A C 1
ATOM 1504 O O . ASP A 1 188 ? -16.836 0.656 -1.987 1.00 96.25 188 ASP A O 1
ATOM 1508 N N . GLY A 1 189 ? -18.093 -0.211 -0.349 1.00 97.69 189 GLY A N 1
ATOM 1509 C CA . GLY A 1 189 ? -17.702 0.794 0.636 1.00 97.69 189 GLY A CA 1
ATOM 1510 C C . GLY A 1 189 ? -16.223 0.696 1.028 1.00 97.69 189 GLY A C 1
ATOM 1511 O O . GLY A 1 189 ? -15.548 1.720 1.149 1.00 97.69 189 GLY A O 1
ATOM 1512 N N . PHE A 1 190 ? -15.688 -0.523 1.163 1.00 97.69 190 PHE A N 1
ATOM 1513 C CA . PHE A 1 190 ? -14.257 -0.725 1.413 1.00 97.69 190 PHE A CA 1
ATOM 1514 C C . PHE A 1 190 ? -13.397 -0.408 0.181 1.00 97.69 190 PHE A C 1
ATOM 1516 O O . PHE A 1 190 ? -12.284 0.095 0.346 1.00 97.69 190 PHE A O 1
ATOM 1523 N N . ASP A 1 191 ? -13.893 -0.638 -1.040 1.00 96.75 191 ASP A N 1
ATOM 1524 C CA . ASP A 1 191 ? -13.226 -0.191 -2.271 1.00 96.75 191 ASP A CA 1
ATOM 1525 C C . ASP A 1 191 ? -13.146 1.342 -2.327 1.00 96.75 191 ASP A C 1
ATOM 1527 O O . ASP A 1 191 ? -12.067 1.897 -2.549 1.00 96.75 191 ASP A O 1
ATOM 1531 N N . PHE A 1 192 ? -14.248 2.036 -2.020 1.00 97.31 192 PHE A N 1
ATOM 1532 C CA . PHE A 1 192 ? -14.283 3.497 -1.930 1.00 97.31 192 PHE A CA 1
ATOM 1533 C C . PHE A 1 192 ? -13.256 4.030 -0.922 1.00 97.31 192 PHE A C 1
ATOM 1535 O O . PHE A 1 192 ? -12.411 4.862 -1.264 1.00 97.31 192 PHE A O 1
ATOM 1542 N N . MET A 1 193 ? -13.290 3.506 0.307 1.00 97.31 193 MET A N 1
ATOM 1543 C CA . MET A 1 193 ? -12.339 3.843 1.368 1.00 97.31 193 MET A CA 1
ATOM 1544 C C . MET A 1 193 ? -10.892 3.593 0.920 1.00 97.31 193 MET A C 1
ATOM 1546 O O . MET A 1 193 ? -10.022 4.446 1.101 1.00 97.31 193 MET A O 1
ATOM 1550 N N . SER A 1 194 ? -10.628 2.442 0.297 1.00 95.88 194 SER A N 1
ATOM 1551 C CA . SER A 1 194 ? -9.297 2.074 -0.179 1.00 95.88 194 SER A CA 1
ATOM 1552 C C . SER A 1 194 ? -8.778 3.040 -1.240 1.00 95.88 194 SER A C 1
ATOM 1554 O O . SER A 1 194 ? -7.630 3.476 -1.141 1.00 95.88 194 SER A O 1
ATOM 1556 N N . ARG A 1 195 ? -9.606 3.436 -2.215 1.00 95.56 195 ARG A N 1
ATOM 1557 C CA . ARG A 1 195 ? -9.241 4.436 -3.234 1.00 95.56 195 ARG A CA 1
ATOM 1558 C C . ARG A 1 195 ? -8.926 5.792 -2.611 1.00 95.56 195 ARG A C 1
ATOM 1560 O O . ARG A 1 195 ? -7.907 6.388 -2.954 1.00 95.56 195 ARG A O 1
ATOM 1567 N N . ALA A 1 196 ? -9.763 6.260 -1.685 1.00 96.75 196 ALA A N 1
ATOM 1568 C CA . ALA A 1 196 ? -9.566 7.544 -1.017 1.00 96.75 196 ALA A CA 1
ATOM 1569 C C . ALA A 1 196 ? -8.258 7.574 -0.209 1.00 96.75 196 ALA A C 1
ATOM 1571 O O . ALA A 1 196 ? -7.456 8.497 -0.352 1.00 96.75 196 ALA A O 1
ATOM 1572 N N . LEU A 1 197 ? -8.002 6.530 0.587 1.00 95.31 197 LEU A N 1
ATOM 1573 C CA . LEU A 1 197 ? -6.764 6.401 1.358 1.00 95.31 197 LEU A CA 1
ATOM 1574 C C . LEU A 1 197 ? -5.538 6.208 0.463 1.00 95.31 197 LEU A C 1
ATOM 1576 O O . LEU A 1 197 ? -4.480 6.752 0.761 1.00 95.31 197 LEU A O 1
ATOM 1580 N N . GLY A 1 198 ? -5.682 5.492 -0.655 1.00 92.38 198 GLY A N 1
ATOM 1581 C CA . GLY A 1 198 ? -4.633 5.352 -1.662 1.00 92.38 198 GLY A CA 1
ATOM 1582 C C . GLY A 1 198 ? -4.242 6.697 -2.267 1.00 92.38 198 GLY A C 1
ATOM 1583 O O . GLY A 1 198 ? -3.062 7.017 -2.327 1.00 92.38 198 GLY A O 1
ATOM 1584 N N . ALA A 1 199 ? -5.218 7.522 -2.649 1.00 93.62 199 ALA A N 1
ATOM 1585 C CA . ALA A 1 199 ? -4.956 8.861 -3.173 1.00 93.62 199 ALA A CA 1
ATOM 1586 C C . ALA A 1 199 ? -4.252 9.761 -2.143 1.00 93.62 199 ALA A C 1
ATOM 1588 O O . ALA A 1 199 ? -3.278 10.431 -2.486 1.00 93.62 199 ALA A O 1
ATOM 1589 N N . LEU A 1 200 ? -4.695 9.733 -0.878 1.00 94.56 200 LEU A N 1
ATOM 1590 C CA . LEU A 1 200 ? -4.026 10.446 0.214 1.00 94.56 200 LEU A CA 1
ATOM 1591 C C . LEU A 1 200 ? -2.578 9.968 0.382 1.00 94.56 200 LEU A C 1
ATOM 1593 O O . LEU A 1 200 ? -1.665 10.788 0.419 1.00 94.56 200 LEU A O 1
ATOM 1597 N N . PHE A 1 201 ? -2.362 8.652 0.438 1.00 91.56 201 PHE A N 1
ATOM 1598 C CA . PHE A 1 201 ? -1.038 8.050 0.573 1.00 91.56 201 PHE A CA 1
ATOM 1599 C C . PHE A 1 201 ? -0.105 8.472 -0.563 1.00 91.56 201 PHE A C 1
ATOM 1601 O O . PHE A 1 201 ? 0.996 8.953 -0.306 1.00 91.56 201 PHE A O 1
ATOM 1608 N N . LEU A 1 202 ? -0.561 8.366 -1.816 1.00 89.62 202 LEU A N 1
ATOM 1609 C CA . LEU A 1 202 ? 0.238 8.764 -2.974 1.00 89.62 202 LEU A CA 1
ATOM 1610 C C . LEU A 1 202 ? 0.581 10.262 -2.936 1.00 89.62 202 LEU A C 1
ATOM 1612 O O . LEU A 1 202 ? 1.700 10.636 -3.278 1.00 89.62 202 LEU A O 1
ATOM 1616 N N . GLY A 1 203 ? -0.354 11.107 -2.491 1.00 90.25 203 GLY A N 1
ATOM 1617 C CA . GLY A 1 203 ? -0.124 12.539 -2.304 1.00 90.25 203 GLY A CA 1
ATOM 1618 C C . GLY A 1 203 ? 0.930 12.845 -1.236 1.00 90.25 203 GLY A C 1
ATOM 1619 O O . GLY A 1 203 ? 1.766 13.718 -1.452 1.00 90.25 203 GLY A O 1
ATOM 1620 N N . LEU A 1 204 ? 0.932 12.102 -0.124 1.00 89.50 204 LEU A N 1
ATOM 1621 C CA . LEU A 1 204 ? 1.937 12.232 0.939 1.00 89.50 204 LEU A CA 1
ATOM 1622 C C . LEU A 1 204 ? 3.331 11.799 0.472 1.00 89.50 204 LEU A C 1
ATOM 1624 O O . LEU A 1 204 ? 4.306 12.491 0.742 1.00 89.50 204 LEU A O 1
ATOM 1628 N N . ILE A 1 205 ? 3.429 10.696 -0.276 1.00 86.81 205 ILE A N 1
ATOM 1629 C CA . ILE A 1 205 ? 4.708 10.262 -0.861 1.00 86.81 205 ILE A CA 1
ATOM 1630 C C . ILE A 1 205 ? 5.214 11.285 -1.885 1.00 86.81 205 ILE A C 1
ATOM 1632 O O . ILE A 1 205 ? 6.400 11.598 -1.928 1.00 86.81 205 ILE A O 1
ATOM 1636 N N . GLN A 1 206 ? 4.321 11.860 -2.692 1.00 84.44 206 GLN A N 1
ATOM 1637 C CA . GLN A 1 206 ? 4.695 12.888 -3.661 1.00 84.44 206 GLN A CA 1
ATOM 1638 C C . GLN A 1 206 ? 5.180 14.183 -2.989 1.00 84.44 206 GLN A C 1
ATOM 1640 O O . GLN A 1 206 ? 6.023 14.891 -3.551 1.00 84.44 206 GLN A O 1
ATOM 1645 N N . SER A 1 207 ? 4.648 14.514 -1.813 1.00 83.69 207 SER A N 1
ATOM 1646 C CA . SER A 1 207 ? 4.958 15.766 -1.133 1.00 83.69 207 SER A CA 1
ATOM 1647 C C . SER A 1 207 ? 6.270 15.752 -0.343 1.00 83.69 207 SER A C 1
ATOM 1649 O O . SER A 1 207 ? 6.810 16.833 -0.099 1.00 83.69 207 SER A O 1
ATOM 1651 N N . GLU A 1 208 ? 6.853 14.576 -0.067 1.00 79.38 208 GLU A N 1
ATOM 1652 C CA . GLU A 1 208 ? 8.188 14.420 0.549 1.00 79.38 208 GLU A CA 1
ATOM 1653 C C . GLU A 1 208 ? 9.285 15.223 -0.156 1.00 79.38 208 GLU A C 1
ATOM 1655 O O . GLU A 1 208 ? 10.213 15.721 0.476 1.00 79.38 208 GLU A O 1
ATOM 1660 N N . ALA A 1 209 ? 9.184 15.378 -1.478 1.00 72.06 209 ALA A N 1
ATOM 1661 C CA . ALA A 1 209 ? 10.155 16.146 -2.250 1.00 72.06 209 ALA A CA 1
ATOM 1662 C C . ALA A 1 209 ? 10.099 17.662 -1.969 1.00 72.06 209 ALA A C 1
ATOM 1664 O O . ALA A 1 209 ? 11.025 18.383 -2.331 1.00 72.06 209 ALA A O 1
ATOM 1665 N N . THR A 1 210 ? 9.004 18.155 -1.379 1.00 77.19 210 THR A N 1
ATOM 1666 C CA . THR A 1 210 ? 8.731 19.591 -1.184 1.00 77.19 210 THR A CA 1
ATOM 1667 C C . THR A 1 210 ? 8.792 20.006 0.283 1.00 77.19 210 THR A C 1
ATOM 1669 O O . THR A 1 210 ? 9.240 21.111 0.584 1.00 77.19 210 THR A O 1
ATOM 1672 N N . TYR A 1 211 ? 8.353 19.151 1.205 1.00 73.38 211 TYR A N 1
ATOM 1673 C CA . TYR A 1 211 ? 8.468 19.385 2.641 1.00 73.38 211 TYR A CA 1
ATOM 1674 C C . TYR A 1 211 ? 8.656 18.066 3.385 1.00 73.38 211 TYR A C 1
ATOM 1676 O O . TYR A 1 211 ? 8.216 17.013 2.929 1.00 73.38 211 TYR A O 1
ATOM 1684 N N . ASP A 1 212 ? 9.309 18.142 4.543 1.00 70.50 212 ASP A N 1
ATOM 1685 C CA . ASP A 1 212 ? 9.622 16.967 5.347 1.00 70.50 212 ASP A CA 1
ATOM 1686 C C . ASP A 1 212 ? 8.365 16.436 6.052 1.00 70.50 212 ASP A C 1
ATOM 1688 O O . ASP A 1 212 ? 7.999 16.859 7.147 1.00 70.50 212 ASP A O 1
ATOM 1692 N N . THR A 1 213 ? 7.667 15.502 5.410 1.00 66.56 213 THR A N 1
ATOM 1693 C CA . THR A 1 213 ? 6.556 14.746 6.013 1.00 66.56 213 THR A CA 1
ATOM 1694 C C . THR A 1 213 ? 7.026 13.771 7.101 1.00 66.56 213 THR A C 1
ATOM 1696 O O . THR A 1 213 ? 6.180 13.234 7.825 1.00 66.56 213 THR A O 1
ATOM 1699 N N . ASN A 1 214 ? 8.346 13.583 7.244 1.00 65.75 214 ASN A N 1
ATOM 1700 C CA . ASN A 1 214 ? 9.015 12.886 8.341 1.00 65.75 214 ASN A CA 1
ATOM 1701 C C . ASN A 1 214 ? 9.542 13.862 9.410 1.00 65.75 214 ASN A C 1
ATOM 1703 O O . ASN A 1 214 ? 10.446 13.495 10.166 1.00 65.75 214 ASN A O 1
ATOM 1707 N N . GLU A 1 215 ? 8.967 15.075 9.503 1.00 74.06 215 GLU A N 1
ATOM 1708 C CA . GLU A 1 215 ? 9.227 16.011 10.605 1.00 74.06 215 GLU A CA 1
ATOM 1709 C C . GLU A 1 215 ? 9.250 15.261 11.947 1.00 74.06 215 GLU A C 1
ATOM 1711 O O . GLU A 1 215 ? 8.477 14.318 12.157 1.00 74.06 215 GLU A O 1
ATOM 1716 N N . ALA A 1 216 ? 10.141 15.700 12.846 1.00 77.88 216 ALA A N 1
ATOM 1717 C CA . ALA A 1 216 ? 10.388 15.085 14.146 1.00 77.88 216 ALA A CA 1
ATOM 1718 C C . ALA A 1 216 ? 9.086 14.574 14.802 1.00 77.88 216 ALA A C 1
ATOM 1720 O O . ALA A 1 216 ? 8.142 15.361 14.969 1.00 77.88 216 ALA A O 1
ATOM 1721 N N . PRO A 1 217 ? 9.023 13.279 15.179 1.00 87.12 217 PRO A N 1
ATOM 1722 C CA . PRO A 1 217 ? 7.817 12.697 15.740 1.00 87.12 217 PRO A CA 1
ATOM 1723 C C . PRO A 1 217 ? 7.307 13.491 16.940 1.00 87.12 217 PRO A C 1
ATOM 1725 O O . PRO A 1 217 ? 8.075 13.949 17.787 1.00 87.12 217 PRO A O 1
ATOM 1728 N N . ARG A 1 218 ? 5.985 13.635 17.033 1.00 90.50 218 ARG A N 1
ATOM 1729 C CA . ARG A 1 218 ? 5.330 14.320 18.149 1.00 90.50 218 ARG A CA 1
ATOM 1730 C C . ARG A 1 218 ? 4.710 13.301 19.089 1.00 90.50 218 ARG A C 1
ATOM 1732 O O . ARG A 1 218 ? 3.976 12.413 18.658 1.00 90.50 218 ARG A O 1
ATOM 1739 N N . LEU A 1 219 ? 4.988 13.450 20.382 1.00 95.19 219 LEU A N 1
ATOM 1740 C CA . LEU A 1 219 ? 4.399 12.616 21.423 1.00 95.19 219 LEU A CA 1
ATOM 1741 C C . LEU A 1 219 ? 2.948 13.053 21.670 1.00 95.19 219 LEU A C 1
ATOM 1743 O O . LEU A 1 219 ? 2.692 14.195 22.054 1.00 95.19 219 LEU A O 1
ATOM 1747 N N . MET A 1 220 ? 1.988 12.169 21.401 1.00 95.25 220 MET A N 1
ATOM 1748 C CA . MET A 1 220 ? 0.557 12.500 21.386 1.00 95.25 220 MET A CA 1
ATOM 1749 C C . MET A 1 220 ? -0.304 11.343 21.911 1.00 95.25 220 MET A C 1
ATOM 1751 O O . MET A 1 220 ? 0.128 10.194 21.910 1.00 95.25 220 MET A O 1
ATOM 1755 N N . ARG A 1 221 ? -1.554 11.651 22.297 1.00 96.19 221 ARG A N 1
ATOM 1756 C CA . ARG A 1 221 ? -2.615 10.682 22.657 1.00 96.19 221 ARG A CA 1
ATOM 1757 C C . ARG A 1 221 ? -3.803 10.811 21.689 1.00 96.19 221 ARG A C 1
ATOM 1759 O O . ARG A 1 221 ? -4.852 11.331 22.075 1.00 96.19 221 ARG A O 1
ATOM 1766 N N . PRO A 1 222 ? -3.626 10.501 20.394 1.00 95.44 222 PRO A N 1
ATOM 1767 C CA . PRO A 1 222 ? -4.636 10.821 19.401 1.00 95.44 222 PRO A CA 1
ATOM 1768 C C . PRO A 1 222 ? -5.756 9.780 19.362 1.00 95.44 222 PRO A C 1
ATOM 1770 O O . PRO A 1 222 ? -5.649 8.697 19.936 1.00 95.44 222 PRO A O 1
ATOM 1773 N N . PHE A 1 223 ? -6.831 10.121 18.648 1.00 96.06 223 PHE A N 1
ATOM 1774 C CA . PHE A 1 223 ? -7.899 9.186 18.280 1.00 96.06 223 PHE A CA 1
ATOM 1775 C C . PHE A 1 223 ? -8.523 8.441 19.471 1.00 96.06 223 PHE A C 1
ATOM 1777 O O . PHE A 1 223 ? -8.833 7.260 19.376 1.00 96.06 223 PHE A O 1
ATOM 1784 N N . GLY A 1 224 ? -8.672 9.109 20.618 1.00 94.00 224 GLY A N 1
ATOM 1785 C CA . GLY A 1 224 ? -9.260 8.508 21.821 1.00 94.00 224 GLY A CA 1
ATOM 1786 C C . GLY A 1 224 ? -8.361 7.503 22.551 1.00 94.00 224 GLY A C 1
ATOM 1787 O O . GLY A 1 224 ? -8.820 6.875 23.502 1.00 94.00 224 GLY A O 1
ATOM 1788 N N . SER A 1 225 ? -7.095 7.349 22.147 1.00 95.38 225 SER A N 1
ATOM 1789 C CA . SER A 1 225 ? -6.122 6.561 22.903 1.00 95.38 225 SER A CA 1
ATOM 1790 C C . SER A 1 225 ? -5.816 7.221 24.248 1.00 95.38 225 SER A C 1
ATOM 1792 O O . SER A 1 225 ? -5.647 8.439 24.343 1.00 95.38 225 SER A O 1
ATOM 1794 N N . SER A 1 226 ? -5.687 6.412 25.296 1.00 95.06 226 SER A N 1
ATOM 1795 C CA . SER A 1 226 ? -5.175 6.852 26.591 1.00 95.06 226 SER A CA 1
ATOM 1796 C C . SER A 1 226 ? -3.653 6.721 26.680 1.00 95.06 226 SER A C 1
ATOM 1798 O O . SER A 1 226 ? -3.086 7.012 27.729 1.00 95.06 226 SER A O 1
ATOM 1800 N N . GLU A 1 227 ? -2.954 6.322 25.627 1.00 93.19 227 GLU A N 1
ATOM 1801 C CA . GLU A 1 227 ? -1.505 6.112 25.644 1.00 93.19 227 GLU A CA 1
ATOM 1802 C C . GLU A 1 227 ? -0.773 7.164 24.820 1.00 93.19 227 GLU A C 1
ATOM 1804 O O . GLU A 1 227 ? -1.277 7.641 23.803 1.00 93.19 227 GLU A O 1
ATOM 1809 N N . GLN A 1 228 ? 0.400 7.568 25.314 1.00 94.88 228 GLN A N 1
ATOM 1810 C CA . GLN A 1 228 ? 1.289 8.469 24.593 1.00 94.88 228 GLN A CA 1
ATOM 1811 C C . GLN A 1 228 ? 2.185 7.660 23.665 1.00 94.88 228 GLN A C 1
ATOM 1813 O O . GLN A 1 228 ? 2.873 6.746 24.114 1.00 94.88 228 GLN A O 1
ATOM 1818 N N . SER A 1 229 ? 2.210 8.050 22.396 1.00 94.38 229 SER A N 1
ATOM 1819 C CA . SER A 1 229 ? 3.072 7.445 21.382 1.00 94.38 229 SER A CA 1
ATOM 1820 C C . SER A 1 229 ? 3.609 8.521 20.447 1.00 94.38 229 SER A C 1
ATOM 1822 O O . SER A 1 229 ? 3.041 9.610 20.348 1.00 94.38 229 SER A O 1
ATOM 1824 N N . GLU A 1 230 ? 4.712 8.225 19.769 1.00 94.69 230 GLU A N 1
ATOM 1825 C CA . GLU A 1 230 ? 5.313 9.114 18.778 1.00 94.69 230 GLU A CA 1
ATOM 1826 C C . GLU A 1 230 ? 4.613 8.986 17.421 1.00 94.69 230 GLU A C 1
ATOM 1828 O O . GLU A 1 230 ? 4.483 7.882 16.878 1.00 94.69 230 GLU A O 1
ATOM 1833 N N . TRP A 1 231 ? 4.187 10.123 16.868 1.00 94.50 231 TRP A N 1
ATOM 1834 C CA . TRP A 1 231 ? 3.496 10.220 15.584 1.00 94.50 231 TRP A CA 1
ATOM 1835 C C . TRP A 1 231 ? 4.230 11.155 14.634 1.00 94.50 231 TRP A C 1
ATOM 1837 O O . TRP A 1 231 ? 4.470 12.317 14.965 1.00 94.50 231 TRP A O 1
ATOM 1847 N N . ILE A 1 232 ? 4.518 10.666 13.428 1.00 92.25 232 ILE A N 1
ATOM 1848 C CA . ILE A 1 232 ? 4.904 11.527 12.308 1.00 92.25 232 ILE A CA 1
ATOM 1849 C C . ILE A 1 232 ? 3.649 12.050 11.586 1.00 92.25 232 ILE A C 1
ATOM 1851 O O . ILE A 1 232 ? 2.623 11.352 11.570 1.00 92.25 232 ILE A O 1
ATOM 1855 N N . PRO A 1 233 ? 3.703 13.244 10.963 1.00 91.19 233 PRO A N 1
ATOM 1856 C CA . PRO A 1 233 ? 2.546 13.852 10.304 1.00 91.19 233 PRO A CA 1
ATOM 1857 C C . PRO A 1 233 ? 1.855 12.942 9.279 1.00 91.19 233 PRO A C 1
ATOM 1859 O O . PRO A 1 233 ? 0.629 12.827 9.298 1.00 91.19 233 PRO A O 1
ATOM 1862 N N . ALA A 1 234 ? 2.619 12.256 8.419 1.00 91.81 234 ALA A N 1
ATOM 1863 C CA . ALA A 1 234 ? 2.073 11.359 7.395 1.00 91.81 234 ALA A CA 1
ATOM 1864 C C . ALA A 1 234 ? 1.203 10.240 7.993 1.00 91.81 234 ALA A C 1
ATOM 1866 O O . ALA A 1 234 ? 0.061 10.031 7.581 1.00 91.81 234 ALA A O 1
ATOM 1867 N N . VAL A 1 235 ? 1.721 9.564 9.019 1.00 93.25 235 VAL A N 1
ATOM 1868 C CA . VAL A 1 235 ? 1.042 8.452 9.700 1.00 93.25 235 VAL A CA 1
ATOM 1869 C C . VAL A 1 235 ? -0.188 8.942 10.455 1.00 93.25 235 VAL A C 1
ATOM 1871 O O . VAL A 1 235 ? -1.227 8.287 10.420 1.00 93.25 235 VAL A O 1
ATOM 1874 N N . TYR A 1 236 ? -0.109 10.118 11.083 1.00 94.75 236 TYR A N 1
ATOM 1875 C CA . TYR A 1 236 ? -1.256 10.738 11.743 1.00 94.75 236 TYR A CA 1
ATOM 1876 C C . TYR A 1 236 ? -2.391 11.037 10.753 1.00 94.75 236 TYR A C 1
ATOM 1878 O O . TYR A 1 236 ? -3.546 10.701 11.019 1.00 94.75 236 TYR A O 1
ATOM 1886 N N . MET A 1 237 ? -2.075 11.630 9.596 1.00 94.69 237 MET A N 1
ATOM 1887 C CA . MET A 1 237 ? -3.068 11.938 8.560 1.00 94.69 237 MET A CA 1
ATOM 1888 C C . MET A 1 237 ? -3.727 10.672 8.007 1.00 94.69 237 MET A C 1
ATOM 1890 O O . MET A 1 237 ? -4.951 10.624 7.890 1.00 94.69 237 MET A O 1
ATOM 1894 N N . LEU A 1 238 ? -2.937 9.633 7.721 1.00 94.88 238 LEU A N 1
ATOM 1895 C CA . LEU A 1 238 ? -3.449 8.348 7.240 1.00 94.88 238 LEU A CA 1
ATOM 1896 C C . LEU A 1 238 ? -4.340 7.658 8.278 1.00 94.88 238 LEU A C 1
ATOM 1898 O O . LEU A 1 238 ? -5.420 7.188 7.929 1.00 94.88 238 LEU A O 1
ATOM 1902 N N . ALA A 1 239 ? -3.927 7.628 9.549 1.00 96.38 239 ALA A N 1
ATOM 1903 C CA . ALA A 1 239 ? -4.710 7.015 10.620 1.00 96.38 239 ALA A CA 1
ATOM 1904 C C . ALA A 1 239 ? -6.031 7.760 10.853 1.00 96.38 239 ALA A C 1
ATOM 1906 O O . ALA A 1 239 ? -7.082 7.130 10.947 1.00 96.38 239 ALA A O 1
ATOM 1907 N N . GLY A 1 240 ? -5.994 9.095 10.883 1.00 97.12 240 GLY A N 1
ATOM 1908 C CA . GLY A 1 240 ? -7.193 9.918 11.030 1.00 97.12 240 GLY A CA 1
ATOM 1909 C C . GLY A 1 240 ? -8.165 9.757 9.862 1.00 97.12 240 GLY A C 1
ATOM 1910 O O . GLY A 1 240 ? -9.366 9.625 10.082 1.00 97.12 240 GLY A O 1
ATOM 1911 N N . ALA A 1 241 ? -7.651 9.705 8.630 1.00 97.19 241 ALA A N 1
ATOM 1912 C CA . ALA A 1 241 ? -8.468 9.440 7.452 1.00 97.19 241 ALA A CA 1
ATOM 1913 C C . ALA A 1 241 ? -9.051 8.022 7.474 1.00 97.19 241 ALA A C 1
ATOM 1915 O O . ALA A 1 241 ? -10.206 7.844 7.125 1.00 97.19 241 ALA A O 1
ATOM 1916 N N . LEU A 1 242 ? -8.296 7.008 7.904 1.00 96.75 242 LEU A N 1
ATOM 1917 C CA . LEU A 1 242 ? -8.804 5.639 8.002 1.00 96.75 242 LEU A CA 1
ATOM 1918 C C . LEU A 1 242 ? -9.941 5.549 9.022 1.00 96.75 242 LEU A C 1
ATOM 1920 O O . LEU A 1 242 ? -11.000 4.998 8.725 1.00 96.75 242 LEU A O 1
ATOM 1924 N N . LEU A 1 243 ? -9.739 6.137 10.201 1.00 95.88 243 LEU A N 1
ATOM 1925 C CA . LEU A 1 243 ? -10.715 6.138 11.287 1.00 95.88 243 LEU A CA 1
ATOM 1926 C C . LEU A 1 243 ? -11.962 6.979 10.990 1.00 95.88 243 LEU A C 1
ATOM 1928 O O . LEU A 1 243 ? -12.971 6.781 11.653 1.00 95.88 243 LEU A O 1
ATOM 1932 N N . SER A 1 244 ? -11.944 7.879 10.000 1.00 96.81 244 SER A N 1
ATOM 1933 C CA . SER A 1 244 ? -13.158 8.601 9.595 1.00 96.81 244 SER A CA 1
ATOM 1934 C C . SER A 1 244 ? -14.119 7.753 8.752 1.00 96.81 244 SER A C 1
ATOM 1936 O O . SER A 1 244 ? -15.294 8.102 8.644 1.00 96.81 244 SER A O 1
ATOM 1938 N N . TYR A 1 245 ? -13.647 6.640 8.177 1.00 97.62 245 TYR A N 1
ATOM 1939 C CA . TYR A 1 245 ? -14.468 5.709 7.396 1.00 97.62 245 TYR A CA 1
ATOM 1940 C C . TYR A 1 245 ? -15.099 4.598 8.229 1.00 97.62 245 TYR A C 1
ATOM 1942 O O . TYR A 1 245 ? -16.000 3.917 7.734 1.00 97.62 245 TYR A O 1
ATOM 1950 N N . VAL A 1 246 ? -14.634 4.387 9.460 1.00 96.44 246 VAL A N 1
ATOM 1951 C CA . VAL A 1 246 ? -15.067 3.275 10.307 1.00 96.44 246 VAL A CA 1
ATOM 1952 C C . VAL A 1 246 ? -15.566 3.754 11.661 1.00 96.44 246 VAL A C 1
ATOM 1954 O O . VAL A 1 246 ? -15.083 4.728 12.223 1.00 96.44 246 VAL A O 1
ATOM 1957 N N . GLU A 1 247 ? -16.510 3.015 12.219 1.00 94.62 247 GLU A N 1
ATOM 1958 C CA . GLU A 1 247 ? -17.027 3.217 13.567 1.00 94.62 247 GLU A CA 1
ATOM 1959 C C . GLU A 1 247 ? -17.141 1.869 14.289 1.00 94.62 247 GLU A C 1
ATOM 1961 O O . GLU A 1 247 ? -17.237 0.830 13.623 1.00 94.62 247 GLU A O 1
ATOM 1966 N N . PRO A 1 248 ? -17.126 1.846 15.635 1.00 92.19 248 PRO A N 1
ATOM 1967 C CA . PRO A 1 248 ? -17.391 0.623 16.379 1.00 92.19 248 PRO A CA 1
ATOM 1968 C C . PRO A 1 248 ? -18.728 0.011 15.956 1.00 92.19 248 PRO A C 1
ATOM 1970 O O . PRO A 1 248 ? -19.746 0.700 15.896 1.00 92.19 248 PRO A O 1
ATOM 1973 N N . ASP A 1 249 ? -18.735 -1.289 15.680 1.00 91.81 249 ASP A N 1
ATOM 1974 C CA . ASP A 1 249 ? -19.963 -2.015 15.394 1.00 91.81 249 ASP A CA 1
ATOM 1975 C C . ASP A 1 249 ? -20.745 -2.206 16.705 1.00 91.81 249 ASP A C 1
ATOM 1977 O O . ASP A 1 249 ? -20.266 -2.908 17.603 1.00 91.81 249 ASP A O 1
ATOM 1981 N N . PRO A 1 250 ? -21.951 -1.619 16.849 1.00 88.00 250 PRO A N 1
ATOM 1982 C CA . PRO A 1 250 ? -22.753 -1.772 18.061 1.00 88.00 250 PRO A CA 1
ATOM 1983 C C . PRO A 1 250 ? -23.172 -3.226 18.323 1.00 88.00 250 PRO A C 1
ATOM 1985 O O . PRO A 1 250 ? -23.577 -3.552 19.439 1.00 88.00 250 PRO A O 1
ATOM 1988 N N . HIS A 1 251 ? -23.086 -4.102 17.318 1.00 87.62 251 HIS A N 1
ATOM 1989 C CA . HIS A 1 251 ? -23.399 -5.522 17.439 1.00 87.62 251 HIS A CA 1
ATOM 1990 C C . HIS A 1 251 ? -22.173 -6.392 17.746 1.00 87.62 251 HIS A C 1
ATOM 1992 O O . HIS A 1 251 ? -22.334 -7.574 18.058 1.00 87.62 251 HIS A O 1
ATOM 1998 N N . ALA A 1 252 ? -20.958 -5.836 17.707 1.00 85.88 252 ALA A N 1
ATOM 1999 C CA . ALA A 1 252 ? -19.754 -6.584 18.032 1.00 85.88 252 ALA A CA 1
ATOM 2000 C C . ALA A 1 252 ? -19.652 -6.834 19.544 1.00 85.88 252 ALA A C 1
ATOM 2002 O O . ALA A 1 252 ? -19.447 -5.922 20.347 1.00 85.88 252 ALA A O 1
ATOM 2003 N N . GLN A 1 253 ? -19.746 -8.105 19.935 1.00 83.88 253 GLN A N 1
ATOM 2004 C CA . GLN A 1 253 ? -19.517 -8.539 21.312 1.00 83.88 253 GLN A CA 1
ATOM 2005 C C . GLN A 1 253 ? -18.048 -8.914 21.513 1.00 83.88 253 GLN A C 1
ATOM 2007 O O . GLN A 1 253 ? -17.502 -9.712 20.758 1.00 83.88 253 GLN A O 1
ATOM 2012 N N . TRP A 1 254 ? -17.417 -8.349 22.541 1.00 80.19 254 TRP A N 1
ATOM 2013 C CA . TRP A 1 254 ? -16.033 -8.636 22.927 1.00 80.19 254 TRP A CA 1
ATOM 2014 C C . TRP A 1 254 ? -15.993 -9.571 24.134 1.00 80.19 254 TRP A C 1
ATOM 2016 O O . TRP A 1 254 ? -15.790 -9.138 25.270 1.00 80.19 254 TRP A O 1
ATOM 2026 N N . ASP A 1 255 ? -16.224 -10.857 23.883 1.00 81.06 255 ASP A N 1
ATOM 2027 C CA . ASP A 1 255 ? -16.063 -11.913 24.877 1.00 81.06 255 ASP A CA 1
ATOM 2028 C C . ASP A 1 255 ? -14.660 -12.549 24.815 1.00 81.06 255 ASP A C 1
ATOM 2030 O O . ASP A 1 255 ? -13.812 -12.203 23.987 1.00 81.06 255 ASP A O 1
ATOM 2034 N N . LYS A 1 256 ? -14.389 -13.480 25.738 1.00 77.56 256 LYS A N 1
ATOM 2035 C CA . LYS A 1 256 ? -13.096 -14.177 25.799 1.00 77.56 256 LYS A CA 1
ATOM 2036 C C . LYS A 1 256 ? -12.820 -15.002 24.541 1.00 77.56 256 LYS A C 1
ATOM 2038 O O . LYS A 1 256 ? -11.663 -15.101 24.146 1.00 77.56 256 LYS A O 1
ATOM 2043 N N . THR A 1 257 ? -13.856 -15.572 23.930 1.00 81.25 257 THR A N 1
ATOM 2044 C CA . THR A 1 257 ? -13.740 -16.393 22.722 1.00 81.25 257 THR A CA 1
ATOM 2045 C C . THR A 1 257 ? -13.287 -15.541 21.544 1.00 81.25 257 THR A C 1
ATOM 2047 O O . THR A 1 257 ? -12.286 -15.865 20.920 1.00 81.25 257 THR A O 1
ATOM 2050 N N . ARG A 1 258 ? -13.901 -14.374 21.326 1.00 81.88 258 ARG A N 1
ATOM 2051 C CA . ARG A 1 258 ? -13.486 -13.432 20.282 1.00 81.88 258 ARG A CA 1
ATOM 2052 C C . ARG A 1 258 ? -12.046 -12.959 20.455 1.00 81.88 258 ARG A C 1
ATOM 2054 O O . ARG A 1 258 ? -11.326 -12.825 19.471 1.00 81.88 258 ARG A O 1
ATOM 2061 N N . VAL A 1 259 ? -11.615 -12.698 21.690 1.00 79.38 259 VAL A N 1
ATOM 2062 C CA . VAL A 1 259 ? -10.220 -12.321 21.972 1.00 79.38 259 VAL A CA 1
ATOM 2063 C C . VAL A 1 259 ? -9.257 -13.462 21.622 1.00 79.38 259 VAL A C 1
ATOM 2065 O O . VAL A 1 259 ? -8.196 -13.212 21.056 1.00 79.38 259 VAL A O 1
ATOM 2068 N N . GLN A 1 260 ? -9.623 -14.711 21.915 1.00 80.44 260 GLN A N 1
ATOM 2069 C CA . GLN A 1 260 ? -8.826 -15.883 21.543 1.00 80.44 260 GLN A CA 1
ATOM 2070 C C . GLN A 1 260 ? -8.784 -16.088 20.026 1.00 80.44 260 GLN A C 1
ATOM 2072 O O . GLN A 1 260 ? -7.698 -16.267 19.478 1.00 80.44 260 GLN A O 1
ATOM 2077 N N . ASP A 1 261 ? -9.928 -15.987 19.348 1.00 81.75 261 ASP A N 1
ATOM 2078 C CA . ASP A 1 261 ? -10.031 -16.086 17.889 1.00 81.75 261 ASP A CA 1
ATOM 2079 C C . ASP A 1 261 ? -9.209 -14.993 17.199 1.00 81.75 261 ASP A C 1
ATOM 2081 O O . ASP A 1 261 ? -8.521 -15.252 16.213 1.00 81.75 261 ASP A O 1
ATOM 2085 N N . PHE A 1 262 ? -9.223 -13.777 17.754 1.00 80.06 262 PHE A N 1
ATOM 2086 C CA . PHE A 1 262 ? -8.402 -12.665 17.292 1.00 80.06 262 PHE A CA 1
ATOM 2087 C C . PHE A 1 262 ? -6.907 -12.995 17.340 1.00 80.06 262 PHE A C 1
ATOM 2089 O O . PHE A 1 262 ? -6.206 -12.847 16.338 1.00 80.06 262 PHE A O 1
ATOM 2096 N N . ILE A 1 263 ? -6.420 -13.473 18.486 1.00 78.38 263 ILE A N 1
ATOM 2097 C CA . ILE A 1 263 ? -5.008 -13.832 18.664 1.00 78.38 263 ILE A CA 1
ATOM 2098 C C . ILE A 1 263 ? -4.634 -14.988 17.733 1.00 78.38 263 ILE A C 1
ATOM 2100 O O . ILE A 1 263 ? -3.624 -14.906 17.037 1.00 78.38 263 ILE A O 1
ATOM 2104 N N . ALA A 1 264 ? -5.473 -16.025 17.657 1.00 81.31 264 ALA A N 1
ATOM 2105 C CA . ALA A 1 264 ? -5.245 -17.182 16.799 1.00 81.31 264 ALA A CA 1
ATOM 2106 C C . ALA A 1 264 ? -5.201 -16.804 15.310 1.00 81.31 264 ALA A C 1
ATOM 2108 O O . ALA A 1 264 ? -4.340 -17.294 14.577 1.00 81.31 264 ALA A O 1
ATOM 2109 N N . ALA A 1 265 ? -6.077 -15.900 14.858 1.00 78.69 265 ALA A N 1
ATOM 2110 C CA . ALA A 1 265 ? -6.055 -15.388 13.492 1.00 78.69 265 ALA A CA 1
ATOM 2111 C C . ALA A 1 265 ? -4.735 -14.661 13.194 1.00 78.69 265 ALA A C 1
ATOM 2113 O O . ALA A 1 265 ? -4.094 -14.941 12.182 1.00 78.69 265 ALA A O 1
ATOM 2114 N N . MET A 1 266 ? -4.286 -13.786 14.097 1.00 73.62 266 MET A N 1
ATOM 2115 C CA . MET A 1 266 ? -3.026 -13.050 13.940 1.00 73.62 266 MET A CA 1
ATOM 2116 C C . MET A 1 266 ? -1.799 -13.979 13.926 1.00 73.62 266 MET A C 1
ATOM 2118 O O . MET A 1 266 ? -0.887 -13.789 13.120 1.00 73.62 266 MET A O 1
ATOM 2122 N N . GLU A 1 267 ? -1.783 -15.021 14.762 1.00 74.19 267 GLU A N 1
ATOM 2123 C CA . GLU A 1 267 ? -0.714 -16.031 14.782 1.00 74.19 267 GLU A CA 1
ATOM 2124 C C . GLU A 1 267 ? -0.734 -16.936 13.537 1.00 74.19 267 GLU A C 1
ATOM 2126 O O . GLU A 1 267 ? 0.317 -17.273 12.989 1.00 74.19 267 GLU A O 1
ATOM 2131 N N . SER A 1 268 ? -1.917 -17.297 13.035 1.00 75.50 268 SER A N 1
ATOM 2132 C CA . SER A 1 268 ? -2.054 -18.059 11.790 1.00 75.50 268 SER A CA 1
ATOM 2133 C C . SER A 1 268 ? -1.562 -17.266 10.577 1.00 75.50 268 SER A C 1
ATOM 2135 O O . SER A 1 268 ? -0.901 -17.844 9.706 1.00 75.50 268 SER A O 1
ATOM 2137 N N . TYR A 1 269 ? -1.819 -15.954 10.539 1.00 68.75 269 TYR A N 1
ATOM 2138 C CA . TYR A 1 269 ? -1.283 -15.068 9.507 1.00 68.75 269 TYR A CA 1
ATOM 2139 C C . TYR A 1 269 ? 0.249 -15.045 9.524 1.00 68.75 269 TYR A C 1
ATOM 2141 O O . TYR A 1 269 ? 0.854 -15.236 8.475 1.00 68.75 269 TYR A O 1
ATOM 2149 N N . LEU A 1 270 ? 0.889 -14.920 10.694 1.00 65.31 270 LEU A N 1
ATOM 2150 C CA . LEU A 1 270 ? 2.353 -15.011 10.811 1.00 65.31 270 LEU A CA 1
ATOM 2151 C C . LEU A 1 270 ? 2.914 -16.327 10.254 1.00 65.31 270 LEU A C 1
ATOM 2153 O O . LEU A 1 270 ? 3.864 -16.322 9.472 1.00 65.31 270 LEU A O 1
ATOM 2157 N N . ASN A 1 271 ? 2.315 -17.454 10.639 1.00 62.94 271 ASN A N 1
ATOM 2158 C CA . ASN A 1 271 ? 2.814 -18.773 10.254 1.00 62.94 271 ASN A CA 1
ATOM 2159 C C . ASN A 1 271 ? 2.659 -19.043 8.751 1.00 62.94 271 ASN A C 1
ATOM 2161 O O . ASN A 1 271 ? 3.509 -19.704 8.161 1.00 62.94 271 ASN A O 1
ATOM 2165 N N . THR A 1 272 ? 1.603 -18.528 8.121 1.00 60.94 272 THR A N 1
ATOM 2166 C CA . THR A 1 272 ? 1.366 -18.706 6.677 1.00 60.94 272 THR A CA 1
ATOM 2167 C C . THR A 1 272 ? 2.302 -17.824 5.845 1.00 60.94 272 THR A C 1
ATOM 2169 O O . THR A 1 272 ? 2.815 -18.263 4.812 1.00 60.94 272 THR A O 1
ATOM 2172 N N . SER A 1 273 ? 2.587 -16.610 6.326 1.00 51.38 273 SER A N 1
ATOM 2173 C CA . SER A 1 273 ? 3.545 -15.690 5.704 1.00 51.38 273 SER A CA 1
ATOM 2174 C C . SER A 1 273 ? 4.977 -16.235 5.737 1.00 51.38 273 SER A C 1
ATOM 2176 O O . SER A 1 273 ? 5.671 -16.153 4.732 1.00 51.38 273 SER A O 1
ATOM 2178 N N . ALA A 1 274 ? 5.382 -16.899 6.827 1.00 44.41 274 ALA A N 1
ATOM 2179 C CA . ALA A 1 274 ? 6.721 -17.483 6.976 1.00 44.41 274 ALA A CA 1
ATOM 2180 C C . ALA A 1 274 ? 7.020 -18.679 6.0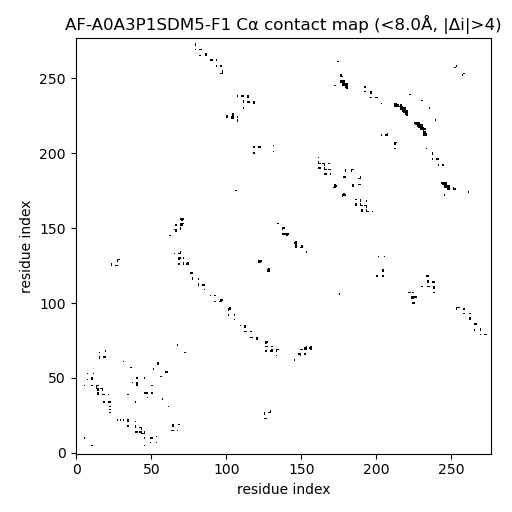39 1.00 44.41 274 ALA A C 1
ATOM 2182 O O . ALA A 1 274 ? 8.179 -19.040 5.863 1.00 44.41 274 ALA A O 1
ATOM 2183 N N . HIS A 1 275 ? 5.996 -19.315 5.454 1.00 35.00 275 HIS A N 1
ATOM 2184 C CA . HIS A 1 275 ? 6.146 -20.47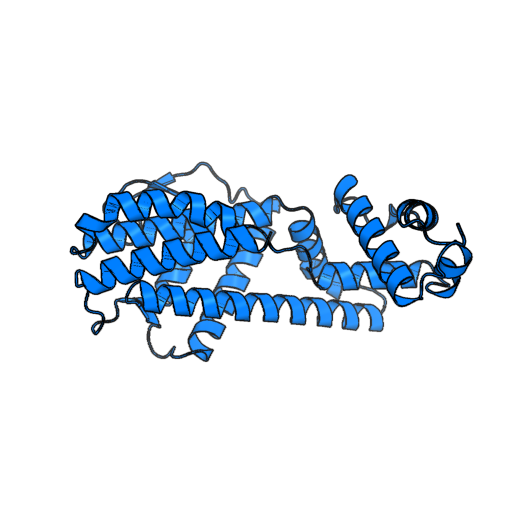0 4.548 1.00 35.00 275 HIS A CA 1
ATOM 2185 C C . HIS A 1 275 ? 5.966 -20.109 3.061 1.00 35.00 275 HIS A C 1
ATOM 2187 O O . HIS A 1 275 ? 5.992 -20.999 2.211 1.00 35.00 275 HIS A O 1
ATOM 2193 N N . SER A 1 276 ? 5.744 -18.827 2.752 1.00 34.84 276 SER A N 1
ATOM 2194 C CA . SER A 1 276 ? 5.511 -18.323 1.388 1.00 34.84 276 SER A CA 1
ATOM 2195 C C . SER A 1 276 ? 6.678 -17.483 0.834 1.00 34.84 276 SER A C 1
ATOM 2197 O O . SER A 1 276 ? 6.560 -16.956 -0.275 1.00 34.84 276 SER A O 1
ATOM 2199 N N . SER A 1 277 ? 7.774 -17.378 1.594 1.00 33.53 277 SER A N 1
ATOM 2200 C CA . SER A 1 277 ? 9.056 -16.743 1.239 1.00 33.53 277 SER A CA 1
ATOM 2201 C C . SER A 1 277 ? 10.102 -17.795 0.864 1.00 33.53 277 SER A C 1
ATOM 2203 O O . SER A 1 277 ? 10.955 -17.488 0.002 1.00 33.53 277 SER A O 1
#

Solvent-accessible surface area (backbone atoms only — not comparable to full-atom values): 15440 Å² total; per-residue (Å²): 131,87,80,77,83,78,49,72,68,58,50,48,51,36,38,48,54,35,43,51,52,54,38,55,77,66,37,58,87,54,52,75,84,76,63,51,68,72,57,25,38,61,68,38,69,53,56,68,71,61,50,46,69,78,36,82,46,71,68,59,49,51,49,52,46,50,32,53,46,27,45,47,82,76,70,75,77,45,70,70,66,44,49,68,62,46,49,63,56,50,60,74,43,54,87,51,49,73,39,72,63,50,41,40,33,49,50,55,50,50,45,50,54,44,47,41,45,48,50,50,39,49,73,66,34,58,64,41,49,44,36,48,53,43,73,76,44,44,89,72,48,84,52,67,66,56,32,50,52,31,51,51,29,36,52,51,36,51,50,54,50,26,54,54,47,14,51,51,50,51,52,49,27,60,71,73,32,31,37,56,44,80,92,40,51,71,72,65,29,31,38,53,51,26,46,55,52,46,54,52,49,54,51,54,62,62,38,49,85,79,43,72,50,75,42,81,62,41,79,40,53,64,94,80,23,88,53,77,45,75,39,34,61,54,42,49,52,52,47,53,57,55,53,70,47,42,40,77,32,91,82,53,74,71,49,73,64,52,53,49,52,50,51,51,52,56,52,51,50,53,59,56,56,72,75,73,119

Sequence (277 aa):
MPRQRINDRETERRMLDAAIEIAQERGFQASLEGIVFDEVVRRAGVSRTSAYRRWPARELFYGDILVELAHGTALRGSEENVLHQLVPIIRERAASLTTHQDRQNLIVEILRISLHADYRVASTSPQWKAFHALLASHSGLADPELRARVGEALRTTLEDFNQKRARVYAQFAALFGYRLVPPLAGPDGFDFMSRALGALFLGLIQSEATYDTNEAPRLMRPFGSSEQSEWIPAVYMLAGALLSYVEPDPHAQWDKTRVQDFIAAMESYLNTSAHSS

Organism: NCBI:txid100469

Nearest PDB structures (foldseek):
  2vd6-assembly1_D  TM=1.796E-01  e=2.747E+00  Homo sapiens
  2j91-assembly1_D  TM=1.622E-01  e=2.747E+00  Homo sapiens